Protein AF-A0A2D5S7C0-F1 (afdb_monomer)

Secondary structure (DSSP, 8-state):
-HHHHHHHHHHHHHHHHHHHHHHHHHHHHHHHHHT--------------S-EEEEETTEEEEE--SS--EEEEEE-TTSBEEESTTTTT-TT-SSTT--STTS-SS----BGGG-SEEEEE-TTS--EEEEEE--SSS---EEESS-EEEEEEEEEEEEES-EEEEEEEEEEEEEEEE-SS-EEEEEEEEEESSEEEEEESS-EEE-SEEE-SEEEEEESSEEE-S-EEEEEEEEEEESSEESSSSPPEEEEEEEEEEESSS-B-

Structure (mmCIF, N/CA/C/O backbone):
data_AF-A0A2D5S7C0-F1
#
_entry.id   AF-A0A2D5S7C0-F1
#
loop_
_atom_site.group_PDB
_atom_site.id
_atom_site.type_symbol
_atom_site.label_atom_id
_atom_site.label_alt_id
_atom_site.label_comp_id
_atom_site.label_asym_id
_atom_site.label_entity_id
_atom_site.label_seq_id
_atom_site.pdbx_PDB_ins_code
_atom_site.Cartn_x
_atom_site.Cartn_y
_atom_site.Cartn_z
_atom_site.occupancy
_atom_site.B_iso_or_equiv
_atom_site.auth_seq_id
_atom_site.auth_comp_id
_atom_site.auth_asym_id
_atom_site.auth_atom_id
_atom_site.pdbx_PDB_model_num
ATOM 1 N N . MET A 1 1 ? 39.266 -29.373 -100.204 1.00 60.19 1 MET A N 1
ATOM 2 C CA . MET A 1 1 ? 37.990 -29.873 -99.641 1.00 60.19 1 MET A CA 1
ATOM 3 C C . MET A 1 1 ? 38.141 -30.577 -98.289 1.00 60.19 1 MET A C 1
ATOM 5 O O . MET A 1 1 ? 37.313 -30.323 -97.434 1.00 60.19 1 MET A O 1
ATOM 9 N N . PHE A 1 2 ? 39.179 -31.389 -98.031 1.00 60.09 2 PHE A N 1
ATOM 10 C CA . PHE A 1 2 ? 39.344 -32.056 -96.719 1.00 60.09 2 PHE A CA 1
ATOM 11 C C . PHE A 1 2 ? 39.750 -31.128 -95.552 1.00 60.09 2 PHE A C 1
ATOM 13 O O . PHE A 1 2 ? 39.348 -31.367 -94.421 1.00 60.09 2 PHE A O 1
ATOM 20 N N . HIS A 1 3 ? 40.511 -30.060 -95.816 1.00 65.44 3 HIS A N 1
ATOM 21 C CA . HIS A 1 3 ? 40.981 -29.126 -94.780 1.00 65.44 3 HIS A CA 1
ATOM 22 C C . HIS A 1 3 ? 39.852 -28.244 -94.204 1.00 65.44 3 HIS A C 1
ATOM 24 O O . HIS A 1 3 ? 39.784 -28.027 -93.001 1.00 65.44 3 HIS A O 1
ATOM 30 N N . ASP A 1 4 ? 38.905 -27.830 -95.050 1.00 73.12 4 ASP A N 1
ATOM 31 C CA . ASP A 1 4 ? 37.751 -26.999 -94.668 1.00 73.12 4 ASP A CA 1
ATOM 32 C C . ASP A 1 4 ? 36.741 -27.765 -93.785 1.00 73.12 4 ASP A C 1
ATOM 34 O O . ASP A 1 4 ? 36.145 -27.221 -92.858 1.00 73.12 4 ASP A O 1
ATOM 38 N N . LEU A 1 5 ? 36.616 -29.083 -93.989 1.00 68.00 5 LEU A N 1
ATOM 39 C CA . LEU A 1 5 ? 35.726 -29.923 -93.181 1.00 68.00 5 LEU A CA 1
ATOM 40 C C . LEU A 1 5 ? 36.209 -30.070 -91.724 1.00 68.00 5 LEU A C 1
ATOM 42 O O . LEU A 1 5 ? 35.392 -30.206 -90.814 1.00 68.00 5 LEU A O 1
ATOM 46 N N . ILE A 1 6 ? 37.529 -30.042 -91.505 1.00 71.50 6 ILE A N 1
ATOM 47 C CA . ILE A 1 6 ? 38.151 -30.178 -90.179 1.00 71.50 6 ILE A CA 1
ATOM 48 C C . ILE A 1 6 ? 37.956 -28.893 -89.364 1.00 71.50 6 ILE A C 1
ATOM 50 O O . ILE A 1 6 ? 37.534 -28.963 -88.209 1.00 71.50 6 ILE A O 1
ATOM 54 N N . GLU A 1 7 ? 38.160 -27.728 -89.983 1.00 75.56 7 GLU A N 1
ATOM 55 C CA . GLU A 1 7 ? 37.937 -26.419 -89.350 1.00 75.56 7 GLU A CA 1
ATOM 56 C C . GLU A 1 7 ? 36.460 -26.204 -88.973 1.00 75.56 7 GLU A C 1
ATOM 58 O O . GLU A 1 7 ? 36.136 -25.760 -87.864 1.00 75.56 7 GLU A O 1
ATOM 63 N N . GLN A 1 8 ? 35.527 -26.621 -89.837 1.00 75.62 8 GLN A N 1
ATOM 64 C CA . GLN A 1 8 ? 34.094 -26.569 -89.526 1.00 75.62 8 GLN A CA 1
ATOM 65 C C . GLN A 1 8 ? 33.704 -27.498 -88.363 1.00 75.62 8 GLN A C 1
ATOM 67 O O . GLN A 1 8 ? 32.812 -27.159 -87.577 1.00 75.62 8 GLN A O 1
ATOM 72 N N . LEU A 1 9 ? 34.366 -28.652 -88.210 1.00 74.25 9 LEU A N 1
ATOM 73 C CA . LEU A 1 9 ? 34.116 -29.571 -87.095 1.00 74.25 9 LEU A CA 1
ATOM 74 C C . LEU A 1 9 ? 34.642 -29.011 -85.766 1.00 74.25 9 LEU A C 1
ATOM 76 O O . LEU A 1 9 ? 33.925 -29.035 -84.763 1.00 74.25 9 LEU A O 1
ATOM 80 N N . LEU A 1 10 ? 35.859 -28.458 -85.773 1.00 73.06 10 LEU A N 1
ATOM 81 C CA . LEU A 1 10 ? 36.481 -27.809 -84.614 1.00 73.06 10 LEU A CA 1
ATOM 82 C C . LEU A 1 10 ? 35.634 -26.639 -84.106 1.00 73.06 10 LEU A C 1
ATOM 84 O O . LEU A 1 10 ? 35.358 -26.542 -82.908 1.00 73.06 10 LEU A O 1
ATOM 88 N N . THR A 1 11 ? 35.134 -25.809 -85.022 1.00 76.88 11 THR A N 1
ATOM 89 C CA . THR A 1 11 ? 34.284 -24.660 -84.684 1.00 76.88 11 THR A CA 1
ATOM 90 C C . THR A 1 11 ? 32.959 -25.105 -84.045 1.00 76.88 11 THR A C 1
ATOM 92 O O . THR A 1 11 ? 32.517 -24.537 -83.042 1.00 76.88 11 THR A O 1
ATOM 95 N N . ARG A 1 12 ? 32.342 -26.183 -84.554 1.00 73.94 12 ARG A N 1
ATOM 96 C CA . ARG A 1 12 ? 31.102 -26.749 -83.988 1.00 73.94 12 ARG A CA 1
ATOM 97 C C . ARG A 1 12 ? 31.297 -27.336 -82.591 1.00 73.94 12 ARG A C 1
ATOM 99 O O . ARG A 1 12 ? 30.415 -27.178 -81.745 1.00 73.94 12 ARG A O 1
ATOM 106 N N . GLU A 1 13 ? 32.419 -27.998 -82.326 1.00 73.62 13 GLU A N 1
ATOM 107 C CA . GLU A 1 13 ? 32.715 -28.544 -80.994 1.00 73.62 13 GLU A CA 1
ATOM 108 C C . GLU A 1 13 ? 33.011 -27.437 -79.971 1.00 73.62 13 GLU A C 1
ATOM 110 O O . GLU A 1 13 ? 32.507 -27.487 -78.843 1.00 73.62 13 GLU A O 1
ATOM 115 N N . GLN A 1 14 ? 33.706 -26.370 -80.378 1.00 75.31 14 GLN A N 1
ATOM 116 C CA . GLN A 1 14 ? 33.906 -25.187 -79.535 1.00 75.31 14 GLN A CA 1
ATOM 117 C C . GLN A 1 14 ? 32.578 -24.498 -79.181 1.00 75.31 14 GLN A C 1
ATOM 119 O O . GLN A 1 14 ? 32.330 -24.175 -78.013 1.00 75.31 14 GLN A O 1
ATOM 124 N N . GLU A 1 15 ? 31.669 -24.337 -80.149 1.00 73.12 15 GLU A N 1
ATOM 125 C CA . GLU A 1 15 ? 30.340 -23.778 -79.890 1.00 73.12 15 GLU A CA 1
ATOM 126 C C . GLU A 1 15 ? 29.493 -24.649 -78.956 1.00 73.12 15 GLU A C 1
ATOM 128 O O . GLU A 1 15 ? 28.810 -24.122 -78.070 1.00 73.12 15 GLU A O 1
ATOM 133 N N . LYS A 1 16 ? 29.525 -25.978 -79.125 1.00 72.75 16 LYS A N 1
ATOM 134 C CA . LYS A 1 16 ? 28.828 -26.908 -78.224 1.00 72.75 16 LYS A CA 1
ATOM 135 C C . LYS A 1 16 ? 29.375 -26.799 -76.803 1.00 72.75 16 LYS A C 1
ATOM 137 O O . LYS A 1 16 ? 28.581 -26.716 -75.863 1.00 72.75 16 LYS A O 1
ATOM 142 N N . GLY A 1 17 ? 30.698 -26.739 -76.643 1.00 73.38 17 GLY A N 1
ATOM 143 C CA . GLY A 1 17 ? 31.358 -26.542 -75.350 1.00 73.38 17 GLY A CA 1
ATOM 144 C C . GLY A 1 17 ? 30.940 -25.233 -74.675 1.00 73.38 17 GLY A C 1
ATOM 145 O O . GLY A 1 17 ? 30.555 -25.228 -73.501 1.00 73.38 17 GLY A O 1
ATOM 146 N N . ARG A 1 18 ? 30.910 -24.133 -75.437 1.00 72.81 18 ARG A N 1
ATOM 147 C CA . ARG A 1 18 ? 30.482 -22.810 -74.959 1.00 72.81 18 ARG A CA 1
ATOM 148 C C . ARG A 1 18 ? 29.005 -22.789 -74.555 1.00 72.81 18 ARG A C 1
ATOM 150 O O . ARG A 1 18 ? 28.678 -22.308 -73.471 1.00 72.81 18 ARG A O 1
ATOM 157 N N . LYS A 1 19 ? 28.110 -23.377 -75.358 1.00 69.81 19 LYS A N 1
ATOM 158 C CA . LYS A 1 19 ? 26.674 -23.505 -75.031 1.00 69.81 19 LYS A CA 1
ATOM 159 C C . LYS A 1 19 ? 26.448 -24.352 -73.770 1.00 69.81 19 LYS A C 1
ATOM 161 O O . LYS A 1 19 ? 25.584 -24.019 -72.956 1.00 69.81 19 LYS A O 1
ATOM 166 N N . LYS A 1 20 ? 27.247 -25.408 -73.564 1.00 68.12 20 LYS A N 1
ATOM 167 C CA . LYS A 1 20 ? 27.209 -26.240 -72.346 1.00 68.12 20 LYS A CA 1
ATOM 168 C C . LYS A 1 20 ? 27.634 -25.446 -71.107 1.00 68.12 20 LYS A C 1
ATOM 170 O O . LYS A 1 20 ? 26.926 -25.498 -70.105 1.00 68.12 20 LYS A O 1
ATOM 175 N N . ARG A 1 21 ? 28.726 -24.672 -71.191 1.00 70.44 21 ARG A N 1
ATOM 176 C CA . ARG A 1 21 ? 29.207 -23.802 -70.098 1.00 70.44 21 ARG A CA 1
ATOM 177 C C . ARG A 1 21 ? 28.168 -22.762 -69.680 1.00 70.44 21 ARG A C 1
ATOM 179 O O . ARG A 1 21 ? 27.797 -22.734 -68.511 1.00 70.44 21 ARG A O 1
ATOM 186 N N . VAL A 1 22 ? 27.595 -22.026 -70.635 1.00 71.44 22 VAL A N 1
ATOM 187 C CA . VAL A 1 22 ? 26.564 -21.004 -70.358 1.00 71.44 22 VAL A CA 1
ATOM 188 C C . VAL A 1 22 ? 25.335 -21.607 -69.666 1.00 71.44 22 VAL A C 1
ATOM 190 O O . VAL A 1 22 ? 24.756 -21.005 -68.763 1.00 71.44 22 VAL A O 1
ATOM 193 N N . ARG A 1 23 ? 24.924 -22.824 -70.049 1.00 67.81 23 ARG A N 1
ATOM 194 C CA . ARG A 1 23 ? 23.782 -23.504 -69.419 1.00 67.81 23 ARG A CA 1
ATOM 195 C C . ARG A 1 23 ? 24.085 -23.943 -67.983 1.00 67.81 23 ARG A C 1
ATOM 197 O O . ARG A 1 23 ? 23.189 -23.898 -67.139 1.00 67.81 23 ARG A O 1
ATOM 204 N N . THR A 1 24 ? 25.319 -24.358 -67.704 1.00 67.81 24 THR A N 1
ATOM 205 C CA . THR A 1 24 ? 25.770 -24.723 -66.353 1.00 67.81 24 THR A CA 1
ATOM 206 C C . THR A 1 24 ? 25.878 -23.494 -65.454 1.00 67.81 24 THR A C 1
ATOM 208 O O . THR A 1 24 ? 25.371 -23.526 -64.338 1.00 67.81 24 THR A O 1
ATOM 211 N N . GLU A 1 25 ? 26.436 -22.392 -65.958 1.00 68.50 25 GLU A N 1
ATOM 212 C CA . GLU A 1 25 ? 26.542 -21.117 -65.235 1.00 68.50 25 GLU A CA 1
ATOM 213 C C . GLU A 1 25 ? 25.164 -20.536 -64.907 1.00 68.50 25 GLU A C 1
ATOM 215 O O . GLU A 1 25 ? 24.904 -20.191 -63.758 1.00 68.50 25 GLU A O 1
ATOM 220 N N . ARG A 1 26 ? 24.224 -20.535 -65.865 1.00 67.56 26 ARG A N 1
ATOM 221 C CA . ARG A 1 26 ? 22.835 -20.106 -65.613 1.00 67.56 26 ARG A CA 1
ATOM 222 C C . ARG A 1 26 ? 22.130 -20.976 -64.572 1.00 67.56 26 ARG A C 1
ATOM 224 O O . ARG A 1 26 ? 21.402 -20.460 -63.734 1.00 67.56 26 ARG A O 1
ATOM 231 N N . ARG A 1 27 ? 22.361 -22.294 -64.587 1.00 62.16 27 ARG A N 1
ATOM 232 C CA . ARG A 1 27 ? 21.814 -23.216 -63.574 1.00 62.16 27 ARG A CA 1
ATOM 233 C C . ARG A 1 27 ? 22.440 -23.019 -62.194 1.00 62.16 27 ARG A C 1
ATOM 235 O O . ARG A 1 27 ? 21.754 -23.239 -61.200 1.00 62.16 27 ARG A O 1
ATOM 242 N N . ALA A 1 28 ? 23.718 -22.653 -62.129 1.00 61.28 28 ALA A N 1
ATOM 243 C CA . ALA A 1 28 ? 24.406 -22.359 -60.877 1.00 61.28 28 ALA A CA 1
ATOM 244 C C . ALA A 1 28 ? 23.947 -21.016 -60.291 1.00 61.28 28 ALA A C 1
ATOM 246 O O . ALA A 1 28 ? 23.663 -20.949 -59.099 1.00 61.28 28 ALA A O 1
ATOM 247 N N . ALA A 1 29 ? 23.793 -19.988 -61.131 1.00 61.03 29 ALA A N 1
ATOM 248 C CA . ALA A 1 29 ? 23.267 -18.684 -60.734 1.00 61.03 29 ALA A CA 1
ATOM 249 C C . ALA A 1 29 ? 21.833 -18.796 -60.193 1.00 61.03 29 ALA A C 1
ATOM 251 O O . ALA A 1 29 ? 21.569 -18.372 -59.074 1.00 61.03 29 ALA A O 1
ATOM 252 N N . PHE A 1 30 ? 20.948 -19.489 -60.917 1.00 58.34 30 PHE A N 1
ATOM 253 C CA . PHE A 1 30 ? 19.555 -19.672 -60.500 1.00 58.34 30 PHE A CA 1
ATOM 254 C C . PHE A 1 30 ? 19.420 -20.478 -59.195 1.00 58.34 30 PHE A C 1
ATOM 256 O O . PHE A 1 30 ? 18.593 -20.164 -58.345 1.00 58.34 30 PHE A O 1
ATOM 263 N N . ARG A 1 31 ? 20.275 -21.492 -58.979 1.00 57.12 31 ARG A N 1
ATOM 264 C CA . ARG A 1 31 ? 20.320 -22.215 -57.693 1.00 57.12 31 ARG A CA 1
ATOM 265 C C . ARG A 1 31 ? 20.825 -21.358 -56.539 1.00 57.12 31 ARG A C 1
ATOM 267 O O . ARG A 1 31 ? 20.392 -21.569 -55.414 1.00 57.12 31 ARG A O 1
ATOM 274 N N . ARG A 1 32 ? 21.744 -20.427 -56.801 1.00 58.75 32 ARG A N 1
ATOM 275 C CA . ARG A 1 32 ? 22.275 -19.517 -55.780 1.00 58.75 32 ARG A CA 1
ATOM 276 C C . ARG A 1 32 ? 21.241 -18.453 -55.383 1.00 58.75 32 ARG A C 1
ATOM 278 O O . ARG A 1 32 ? 21.264 -17.987 -54.253 1.00 58.75 32 ARG A O 1
ATOM 285 N N . GLU A 1 33 ? 20.313 -18.128 -56.278 1.00 57.06 33 GLU A N 1
ATOM 286 C CA . GLU A 1 33 ? 19.221 -17.177 -56.037 1.00 57.06 33 GLU A CA 1
ATOM 287 C C . GLU A 1 33 ? 18.030 -17.809 -55.290 1.00 57.06 33 GLU A C 1
ATOM 289 O O . GLU A 1 33 ? 17.464 -17.181 -54.401 1.00 57.06 33 GLU A O 1
ATOM 294 N N . LEU A 1 34 ? 17.730 -19.089 -55.552 1.00 57.69 34 LEU A N 1
ATOM 295 C CA . 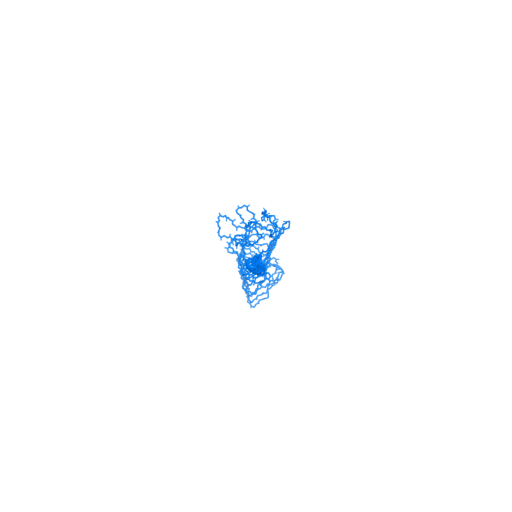LEU A 1 34 ? 16.726 -19.883 -54.818 1.00 57.69 34 LEU A CA 1
ATOM 296 C C . LEU A 1 34 ? 17.160 -20.315 -53.405 1.00 57.69 34 LEU A C 1
ATOM 29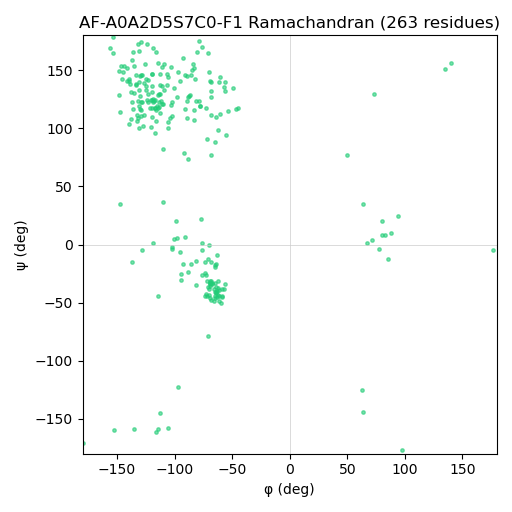8 O O . LEU A 1 34 ? 16.323 -20.740 -52.617 1.00 57.69 34 LEU A O 1
ATOM 302 N N . MET A 1 35 ? 18.455 -20.226 -53.092 1.00 56.53 35 MET A N 1
ATOM 303 C CA . MET A 1 35 ? 19.039 -20.570 -51.788 1.00 56.53 35 MET A CA 1
ATOM 304 C C . MET A 1 35 ? 19.520 -19.316 -51.048 1.00 56.53 35 MET A C 1
ATOM 306 O O . MET A 1 35 ? 20.565 -19.331 -50.397 1.00 56.53 35 MET A O 1
ATOM 310 N N . ARG A 1 36 ? 18.794 -18.201 -51.168 1.00 64.19 36 ARG A N 1
ATOM 311 C CA . ARG A 1 36 ? 18.941 -17.119 -50.194 1.00 64.19 36 ARG A CA 1
ATOM 312 C C . ARG A 1 36 ? 18.274 -17.590 -48.897 1.00 64.19 36 ARG A C 1
ATOM 314 O O . ARG A 1 36 ? 17.077 -17.869 -48.934 1.00 64.19 36 ARG A O 1
ATOM 321 N N . PRO A 1 37 ? 19.013 -17.740 -47.784 1.00 65.88 37 PRO A N 1
ATOM 322 C CA . PRO A 1 37 ? 18.389 -18.068 -46.511 1.00 65.88 37 PRO A CA 1
ATOM 323 C C . PRO A 1 37 ? 17.353 -16.987 -46.195 1.00 65.88 37 PRO A C 1
ATOM 325 O O . PRO A 1 37 ? 17.623 -15.801 -46.392 1.00 65.88 37 PRO A O 1
ATOM 328 N N . LEU A 1 38 ? 16.163 -17.399 -45.753 1.00 61.53 38 LEU A N 1
ATOM 329 C CA . LEU A 1 38 ? 15.170 -16.481 -45.203 1.00 61.53 38 LEU A CA 1
ATOM 330 C C . LEU A 1 38 ? 15.862 -15.694 -44.086 1.00 61.53 38 LEU A C 1
ATOM 332 O O . LEU A 1 38 ? 16.293 -16.284 -43.095 1.00 61.53 38 LEU A O 1
ATOM 336 N N . GLN A 1 39 ? 16.021 -14.384 -44.268 1.00 67.69 39 GLN A N 1
ATOM 337 C CA . GLN A 1 39 ? 16.406 -13.503 -43.175 1.00 67.69 39 GLN A CA 1
ATOM 338 C C . GLN A 1 39 ? 15.182 -13.406 -42.266 1.00 67.69 39 GLN A C 1
ATOM 340 O O . GLN A 1 39 ? 14.286 -12.605 -42.505 1.00 67.69 39 GLN A O 1
ATOM 345 N N . LEU A 1 40 ? 15.101 -14.305 -41.285 1.00 61.25 40 LEU A N 1
ATOM 346 C CA . LEU A 1 40 ? 14.270 -14.083 -40.112 1.00 61.25 40 LEU A CA 1
ATOM 347 C C . LEU A 1 40 ? 14.882 -12.871 -39.423 1.00 61.25 40 LEU A C 1
ATOM 349 O O . LEU A 1 40 ? 16.008 -12.949 -38.926 1.00 61.25 40 LEU A O 1
ATOM 353 N N . GLU A 1 41 ? 14.187 -11.741 -39.467 1.00 61.72 41 GLU A N 1
ATOM 354 C CA . GLU A 1 41 ? 14.523 -10.659 -38.554 1.00 61.72 41 GLU A CA 1
ATOM 355 C C . GLU A 1 41 ? 14.439 -11.228 -37.129 1.00 61.72 41 GLU A C 1
ATOM 357 O O . GLU A 1 41 ? 13.573 -12.079 -36.871 1.00 61.72 41 GLU A O 1
ATOM 362 N N . PRO A 1 42 ? 15.372 -10.870 -36.227 1.00 65.62 42 PRO A N 1
ATOM 363 C CA . PRO A 1 42 ? 15.270 -11.279 -34.836 1.00 65.62 42 PRO A CA 1
ATOM 364 C C . PRO A 1 42 ? 13.860 -10.949 -34.355 1.00 65.62 42 PRO A C 1
ATOM 366 O O . PRO A 1 42 ? 13.369 -9.863 -34.663 1.00 65.62 42 PRO A O 1
ATOM 369 N N . LEU A 1 43 ? 13.209 -11.885 -33.651 1.00 61.69 43 LEU A N 1
ATOM 370 C CA . LEU A 1 43 ? 11.991 -11.567 -32.911 1.00 61.69 43 LEU A CA 1
ATOM 371 C C . LEU A 1 43 ? 12.278 -10.260 -32.179 1.00 61.69 43 LEU A C 1
ATOM 373 O O . LEU A 1 43 ? 13.222 -10.209 -31.389 1.00 61.69 43 LEU A O 1
ATOM 377 N N . GLU A 1 44 ? 11.526 -9.213 -32.507 1.00 56.03 44 GLU A N 1
ATOM 378 C CA . GLU A 1 44 ? 11.504 -7.992 -31.720 1.00 56.03 44 GLU A CA 1
ATOM 379 C C . GLU A 1 44 ? 11.350 -8.460 -30.282 1.00 56.03 44 GLU A C 1
ATOM 381 O O . GLU A 1 44 ? 10.381 -9.164 -29.971 1.00 56.03 44 GLU A O 1
ATOM 386 N N . ASP A 1 45 ? 12.355 -8.189 -29.455 1.00 53.47 45 ASP A N 1
ATOM 387 C CA . ASP A 1 45 ? 12.318 -8.541 -28.051 1.00 53.47 45 ASP A CA 1
ATOM 388 C C . ASP A 1 45 ? 11.195 -7.692 -27.465 1.00 53.47 45 ASP A C 1
ATOM 390 O O . ASP A 1 45 ? 11.382 -6.530 -27.098 1.00 53.47 45 ASP A O 1
ATOM 394 N N . ARG A 1 46 ? 9.969 -8.223 -27.503 1.00 52.28 46 ARG A N 1
ATOM 395 C CA . ARG A 1 46 ? 8.833 -7.666 -26.790 1.00 52.28 46 ARG A CA 1
ATOM 396 C C . ARG A 1 46 ? 9.156 -7.909 -25.330 1.00 52.28 46 ARG A C 1
ATOM 398 O O . ARG A 1 46 ? 8.627 -8.840 -24.730 1.00 52.28 46 ARG A O 1
ATOM 405 N N . ARG A 1 47 ? 10.056 -7.092 -24.780 1.00 59.62 47 ARG A N 1
ATOM 406 C CA . ARG A 1 47 ? 10.187 -6.889 -23.347 1.00 59.62 47 ARG A CA 1
ATOM 407 C C . ARG A 1 47 ? 8.810 -6.450 -22.889 1.00 59.62 47 ARG A C 1
ATOM 409 O O . ARG A 1 47 ? 8.428 -5.295 -23.062 1.00 59.62 47 ARG A O 1
ATOM 416 N N . LEU A 1 48 ? 8.027 -7.424 -22.438 1.00 65.19 48 LEU A N 1
ATOM 417 C CA . LEU A 1 48 ? 6.749 -7.172 -21.808 1.00 65.19 48 LEU A CA 1
ATOM 418 C C . LEU A 1 48 ? 7.038 -6.238 -20.637 1.00 65.19 48 LEU A C 1
ATOM 420 O O . LEU A 1 48 ? 8.003 -6.438 -19.899 1.00 65.19 48 LEU A O 1
ATOM 424 N N . LEU A 1 49 ? 6.245 -5.179 -20.538 1.00 80.75 49 LEU A N 1
ATOM 425 C CA . LEU A 1 49 ? 6.272 -4.285 -19.395 1.00 80.75 49 LEU A CA 1
ATOM 426 C C . LEU A 1 49 ? 5.911 -5.135 -18.176 1.00 80.75 49 LEU A C 1
ATOM 428 O O . LEU A 1 49 ? 4.794 -5.647 -18.112 1.00 80.75 49 LEU A O 1
ATOM 432 N N . ALA A 1 50 ? 6.866 -5.349 -17.271 1.00 90.44 50 ALA A N 1
ATOM 433 C CA . ALA A 1 50 ? 6.564 -5.985 -15.996 1.00 90.44 50 ALA A CA 1
ATOM 434 C C . ALA A 1 50 ? 5.678 -5.056 -15.162 1.00 90.44 50 ALA A C 1
ATOM 436 O O . ALA A 1 50 ? 4.765 -5.526 -14.503 1.00 90.44 50 ALA A O 1
ATOM 437 N N . TYR A 1 51 ? 5.874 -3.740 -15.288 1.00 95.12 51 TYR A N 1
ATOM 438 C CA . TYR A 1 51 ? 4.980 -2.727 -14.745 1.00 95.12 51 TYR A CA 1
ATOM 439 C C . TYR A 1 51 ? 4.577 -1.696 -15.794 1.00 95.12 51 TYR A C 1
ATOM 441 O O . TYR A 1 51 ? 5.375 -1.295 -16.642 1.00 95.12 51 TYR A O 1
ATOM 449 N N . THR A 1 52 ? 3.341 -1.216 -15.688 1.00 95.25 52 THR A N 1
ATOM 450 C CA . THR A 1 52 ? 2.868 -0.008 -16.375 1.00 95.25 52 THR A CA 1
ATOM 451 C C . THR A 1 52 ? 2.568 1.088 -15.367 1.00 95.25 52 THR A C 1
ATOM 453 O O . THR A 1 52 ? 2.088 0.793 -14.272 1.00 95.25 52 THR A O 1
ATOM 456 N N . ALA A 1 53 ? 2.796 2.341 -15.754 1.00 96.62 53 ALA A N 1
ATOM 457 C CA . ALA A 1 53 ? 2.475 3.509 -14.946 1.00 96.62 53 ALA A CA 1
ATOM 458 C C . ALA A 1 53 ? 1.686 4.541 -15.748 1.00 96.62 53 ALA A C 1
ATOM 460 O O . ALA A 1 53 ? 1.937 4.739 -16.941 1.00 96.62 53 ALA A O 1
ATOM 461 N N . THR A 1 54 ? 0.764 5.226 -15.081 1.00 97.00 54 THR A N 1
ATOM 462 C CA . THR A 1 54 ? 0.091 6.408 -15.621 1.00 97.00 54 THR A CA 1
ATOM 463 C C . THR A 1 54 ? 0.072 7.523 -14.591 1.00 97.00 54 THR A C 1
ATOM 465 O O . THR A 1 54 ? -0.274 7.284 -13.432 1.00 97.00 54 THR A O 1
ATOM 468 N N . LEU A 1 55 ? 0.328 8.744 -15.048 1.00 97.38 55 LEU A N 1
ATOM 469 C CA . LEU A 1 55 ? 0.170 9.976 -14.291 1.00 97.38 55 LEU A CA 1
ATOM 470 C C . LEU A 1 55 ? -0.842 10.865 -15.017 1.00 97.38 55 LEU A C 1
ATOM 472 O O . LEU A 1 55 ? -0.624 11.280 -16.155 1.00 97.38 55 LEU A O 1
ATOM 476 N N . VAL A 1 56 ? -1.966 11.155 -14.362 1.00 96.69 56 VAL A N 1
ATOM 477 C CA . VAL A 1 56 ? -3.006 12.050 -14.885 1.00 96.69 56 VAL A CA 1
ATOM 478 C C . VAL A 1 56 ? -3.409 13.031 -13.791 1.00 96.69 56 VAL A C 1
ATOM 480 O O . VAL A 1 56 ? -4.099 12.683 -12.834 1.00 96.69 56 VAL A O 1
ATOM 483 N N . GLY A 1 57 ? -2.981 14.286 -13.927 1.00 95.31 57 GLY A N 1
ATOM 484 C CA . GLY A 1 57 ? -3.169 15.281 -12.870 1.00 95.31 57 GLY A CA 1
ATOM 485 C C . GLY A 1 57 ? -2.412 14.880 -11.600 1.00 95.31 57 GLY A C 1
ATOM 486 O O . GLY A 1 57 ? -1.213 14.646 -11.661 1.00 95.31 57 GLY A O 1
ATOM 487 N N . GLY A 1 58 ? -3.110 14.806 -10.462 1.00 96.44 58 GLY A N 1
ATOM 488 C CA . GLY A 1 58 ? -2.554 14.328 -9.186 1.00 96.44 58 GLY A CA 1
ATOM 489 C C . GLY A 1 58 ? -2.728 12.823 -8.947 1.00 96.44 58 GLY A C 1
ATOM 490 O O . GLY A 1 58 ? -2.458 12.352 -7.844 1.00 96.44 58 GLY A O 1
ATOM 491 N N . SER A 1 59 ? -3.227 12.073 -9.933 1.00 97.94 59 SER A N 1
ATOM 492 C CA . SER A 1 59 ? -3.495 10.641 -9.803 1.00 97.94 59 SER A CA 1
ATOM 493 C C . SER A 1 59 ? -2.408 9.819 -10.483 1.00 97.94 59 SER A C 1
ATOM 495 O O . SER A 1 59 ? -2.170 9.964 -11.683 1.00 97.94 59 SER A O 1
ATOM 497 N N . VAL A 1 60 ? -1.784 8.943 -9.703 1.00 98.50 60 VAL A N 1
ATOM 498 C CA . VAL A 1 60 ? -0.754 7.998 -10.126 1.00 98.50 60 VAL A CA 1
ATOM 499 C C . VAL A 1 60 ? -1.314 6.586 -10.016 1.00 98.50 60 VAL A C 1
ATOM 501 O O . VAL A 1 60 ? -1.833 6.205 -8.966 1.00 98.50 60 VAL A O 1
ATOM 504 N N . ALA A 1 61 ? -1.177 5.799 -11.080 1.00 98.19 61 ALA A N 1
ATOM 505 C CA . ALA A 1 61 ? -1.488 4.376 -11.066 1.00 98.19 61 ALA A CA 1
ATOM 506 C C . ALA A 1 61 ? -0.281 3.559 -11.532 1.00 98.19 61 ALA A C 1
ATOM 508 O O . ALA A 1 61 ? 0.319 3.884 -12.554 1.00 98.19 61 ALA A O 1
ATOM 509 N N . LEU A 1 62 ? 0.040 2.502 -10.789 1.00 98.19 62 LEU A N 1
ATOM 510 C CA . LEU A 1 62 ? 1.035 1.483 -11.105 1.00 98.19 62 LEU A CA 1
ATOM 511 C C . LEU A 1 62 ? 0.335 0.124 -11.180 1.00 98.19 62 LEU A C 1
ATOM 513 O O . LEU A 1 62 ? -0.419 -0.239 -10.273 1.00 98.19 62 LEU A O 1
ATOM 517 N N . THR A 1 63 ? 0.592 -0.635 -12.241 1.00 97.56 63 THR A N 1
ATOM 518 C CA . THR A 1 63 ? 0.010 -1.969 -12.434 1.00 97.56 63 THR A CA 1
ATOM 519 C C . THR A 1 63 ? 1.101 -2.981 -12.756 1.00 97.56 63 THR A C 1
ATOM 521 O O . THR A 1 63 ? 1.841 -2.780 -13.719 1.00 97.56 63 THR A O 1
ATOM 524 N N . GLY A 1 64 ? 1.188 -4.026 -11.933 1.00 96.31 64 GLY A N 1
ATOM 525 C CA . GLY A 1 64 ? 2.119 -5.144 -12.042 1.00 96.31 64 GLY A CA 1
ATOM 526 C C . GLY A 1 64 ? 1.745 -6.155 -13.124 1.00 96.31 64 GLY A C 1
ATOM 527 O O . GLY A 1 64 ? 0.673 -6.099 -13.740 1.00 96.31 64 GLY A O 1
ATOM 528 N N . GLY A 1 65 ? 2.686 -7.055 -13.382 1.00 93.75 65 GLY A N 1
ATOM 529 C CA . GLY A 1 65 ? 2.663 -8.017 -14.475 1.00 93.75 65 GLY A CA 1
ATOM 530 C C . GLY A 1 65 ? 2.365 -9.425 -13.981 1.00 93.75 65 GLY A C 1
ATOM 531 O O . GLY A 1 65 ? 1.757 -9.616 -12.945 1.00 93.75 65 GLY A O 1
ATOM 532 N N . ALA A 1 66 ? 2.755 -10.442 -14.752 1.00 93.25 66 ALA A N 1
ATOM 533 C CA . ALA A 1 66 ? 2.636 -11.850 -14.338 1.00 93.25 66 ALA A CA 1
ATOM 534 C C . ALA A 1 66 ? 3.971 -12.457 -13.869 1.00 93.25 66 ALA A C 1
ATOM 536 O O . ALA A 1 66 ? 4.030 -13.629 -13.498 1.00 93.25 66 ALA A O 1
ATOM 537 N N . ALA A 1 67 ? 5.062 -11.694 -13.968 1.00 92.69 67 ALA A N 1
ATOM 538 C CA . ALA A 1 67 ? 6.346 -12.051 -13.376 1.00 92.69 67 ALA A CA 1
ATOM 539 C C . ALA A 1 67 ? 6.318 -11.637 -11.908 1.00 92.69 67 ALA A C 1
ATOM 541 O O . ALA A 1 67 ? 5.691 -10.637 -11.607 1.00 92.69 67 ALA A O 1
ATOM 542 N N . ALA A 1 68 ? 6.914 -12.430 -11.014 1.00 95.38 68 ALA A N 1
ATOM 543 C CA . ALA A 1 68 ? 6.934 -12.112 -9.589 1.00 95.38 68 ALA A CA 1
ATOM 544 C C . ALA A 1 68 ? 8.070 -11.135 -9.304 1.00 95.38 68 ALA A C 1
ATOM 546 O O . ALA A 1 68 ? 9.240 -11.493 -9.450 1.00 95.38 68 ALA A O 1
ATOM 547 N N . ASP A 1 69 ? 7.707 -9.940 -8.869 1.00 95.75 69 ASP A N 1
ATOM 548 C CA . ASP A 1 69 ? 8.613 -8.834 -8.639 1.00 95.75 69 ASP A CA 1
ATOM 549 C C . ASP A 1 69 ? 8.387 -8.181 -7.267 1.00 95.75 69 ASP A C 1
ATOM 551 O O . ASP A 1 69 ? 7.447 -8.476 -6.530 1.00 95.75 69 ASP A O 1
ATOM 555 N N . THR A 1 70 ? 9.270 -7.250 -6.908 1.00 96.12 70 THR A N 1
ATOM 556 C CA . THR A 1 70 ? 9.045 -6.323 -5.795 1.00 96.12 70 THR A CA 1
ATOM 557 C C . THR A 1 70 ? 8.951 -4.903 -6.331 1.00 96.12 70 THR A C 1
ATOM 559 O O . THR A 1 70 ? 9.909 -4.391 -6.918 1.00 96.12 70 THR A O 1
ATOM 562 N N . LEU A 1 71 ? 7.807 -4.259 -6.123 1.00 97.25 71 LEU A N 1
ATOM 563 C CA . LEU A 1 71 ? 7.624 -2.832 -6.339 1.00 97.25 71 LEU A CA 1
ATOM 564 C C . LEU A 1 71 ? 8.036 -2.077 -5.073 1.00 97.25 71 LEU A C 1
ATOM 566 O O . LEU A 1 71 ? 7.539 -2.361 -3.990 1.00 97.25 71 LEU A O 1
ATOM 570 N N . THR A 1 72 ? 8.889 -1.071 -5.207 1.00 95.62 72 THR A N 1
ATOM 571 C CA . THR A 1 72 ? 9.104 -0.078 -4.148 1.00 95.62 72 THR A CA 1
ATOM 572 C C . THR A 1 72 ? 8.451 1.228 -4.567 1.00 95.62 72 THR A C 1
ATOM 574 O O . THR A 1 72 ? 8.624 1.621 -5.720 1.00 95.62 72 THR A O 1
ATOM 577 N N . VAL A 1 73 ? 7.755 1.912 -3.654 1.00 96.00 73 VAL A N 1
ATOM 578 C CA . VAL A 1 73 ? 7.258 3.282 -3.869 1.00 96.00 73 VAL A CA 1
ATOM 579 C C . VAL A 1 73 ? 7.603 4.165 -2.673 1.00 96.00 73 VAL A C 1
ATOM 581 O O . VAL A 1 73 ? 7.238 3.862 -1.538 1.00 96.00 73 VAL A O 1
ATOM 584 N N . ASP A 1 74 ? 8.309 5.264 -2.921 1.00 94.75 74 ASP A N 1
ATOM 585 C CA . ASP A 1 74 ? 8.760 6.211 -1.900 1.00 94.75 74 ASP A CA 1
ATOM 586 C C . ASP A 1 74 ? 8.932 7.627 -2.480 1.00 94.75 74 ASP A C 1
ATOM 588 O O . ASP A 1 74 ? 8.334 7.972 -3.504 1.00 94.75 74 ASP A O 1
ATOM 592 N N . THR A 1 75 ? 9.722 8.466 -1.805 1.00 92.75 75 THR A N 1
ATOM 593 C CA . THR A 1 75 ? 10.216 9.719 -2.376 1.00 92.75 75 THR A CA 1
ATOM 594 C C . THR A 1 75 ? 11.728 9.711 -2.545 1.00 92.75 75 THR A C 1
ATOM 596 O O . THR A 1 75 ? 12.463 8.976 -1.874 1.00 92.75 75 THR A O 1
ATOM 599 N N . ASP A 1 76 ? 12.204 10.539 -3.469 1.00 89.25 76 ASP A N 1
ATOM 600 C CA . ASP A 1 76 ? 13.615 10.892 -3.543 1.00 89.25 76 ASP A CA 1
ATOM 601 C C . ASP A 1 76 ? 13.987 11.964 -2.498 1.00 89.25 76 ASP A C 1
ATOM 603 O O . ASP A 1 76 ? 13.141 12.535 -1.806 1.00 89.25 76 ASP A O 1
ATOM 607 N N . GLY A 1 77 ? 15.277 12.293 -2.401 1.00 84.44 77 GLY A N 1
ATOM 608 C CA . GLY A 1 77 ? 15.756 13.345 -1.497 1.00 84.44 77 GLY A CA 1
ATOM 609 C C . GLY A 1 77 ? 15.241 14.761 -1.807 1.00 84.44 77 GLY A C 1
ATOM 610 O O . GLY A 1 77 ? 15.481 15.670 -1.013 1.00 84.44 77 GLY A O 1
ATOM 611 N N . GLY A 1 78 ? 14.565 14.962 -2.943 1.00 88.69 78 GLY A N 1
ATOM 612 C CA . GLY A 1 78 ? 13.933 16.212 -3.366 1.00 88.69 78 GLY A CA 1
ATOM 613 C C . GLY A 1 78 ? 12.410 16.249 -3.175 1.00 88.69 78 GLY A C 1
ATOM 614 O O . GLY A 1 78 ? 11.803 17.283 -3.453 1.00 88.69 78 GLY A O 1
ATOM 615 N N . GLY A 1 79 ? 11.790 15.165 -2.693 1.00 90.56 79 GLY A N 1
ATOM 616 C CA . GLY A 1 79 ? 10.342 15.046 -2.497 1.00 90.56 79 GLY A CA 1
ATOM 617 C C . GLY A 1 79 ? 9.548 14.664 -3.753 1.00 90.56 79 GLY A C 1
ATOM 618 O O . GLY A 1 79 ? 8.311 14.692 -3.721 1.00 90.56 79 GLY A O 1
ATOM 619 N N . LEU A 1 80 ? 10.217 14.312 -4.857 1.00 94.12 80 LEU A N 1
ATOM 620 C CA . LEU A 1 80 ? 9.548 13.671 -5.988 1.00 94.12 80 LEU A CA 1
ATOM 621 C C . LEU A 1 80 ? 9.120 12.267 -5.584 1.00 94.12 80 LEU A C 1
ATOM 623 O O . LEU A 1 80 ? 9.868 11.556 -4.914 1.00 94.12 80 LEU A O 1
ATOM 627 N N . LEU A 1 81 ? 7.930 11.863 -6.025 1.00 95.94 81 LEU A N 1
ATOM 628 C CA . LEU A 1 81 ? 7.525 10.468 -5.958 1.00 95.94 81 LEU A CA 1
ATOM 629 C C . LEU A 1 81 ? 8.507 9.637 -6.790 1.00 95.94 81 LEU A C 1
ATOM 631 O O . LEU A 1 81 ? 9.011 10.103 -7.818 1.00 95.94 81 LEU A O 1
ATOM 635 N N . ARG A 1 82 ? 8.793 8.423 -6.330 1.00 95.00 82 ARG A N 1
ATOM 636 C CA . ARG A 1 82 ? 9.750 7.517 -6.954 1.00 95.00 82 ARG A CA 1
ATOM 637 C C . ARG A 1 82 ? 9.286 6.068 -6.827 1.00 95.00 82 ARG A C 1
ATOM 639 O O . ARG A 1 82 ? 8.655 5.697 -5.839 1.00 95.00 82 ARG A O 1
ATOM 646 N N . HIS A 1 83 ? 9.623 5.251 -7.817 1.00 95.69 83 HIS A N 1
ATOM 647 C CA . HIS A 1 83 ? 9.506 3.798 -7.782 1.00 95.69 83 HIS A CA 1
ATOM 648 C C . HIS A 1 83 ? 10.819 3.121 -8.192 1.00 95.69 83 HIS A C 1
ATOM 650 O O . HIS A 1 83 ? 11.716 3.787 -8.682 1.00 95.69 83 HIS A O 1
ATOM 656 N N . ASN A 1 84 ? 10.935 1.796 -8.103 1.00 94.94 84 ASN A N 1
ATOM 657 C CA . ASN A 1 84 ? 12.162 1.071 -8.484 1.00 94.94 84 ASN A CA 1
ATOM 658 C C . ASN A 1 84 ? 12.156 0.447 -9.894 1.00 94.94 84 ASN A C 1
ATOM 660 O O . ASN A 1 84 ? 13.075 -0.305 -10.222 1.00 94.94 84 ASN A O 1
ATOM 664 N N . ARG A 1 85 ? 11.122 0.677 -10.714 1.00 94.25 85 ARG A N 1
ATOM 665 C CA . ARG A 1 85 ? 10.936 -0.084 -11.963 1.00 94.25 85 ARG A CA 1
ATOM 666 C C . ARG A 1 85 ? 11.977 0.228 -13.037 1.00 94.25 85 ARG A C 1
ATOM 668 O O . ARG A 1 85 ? 12.394 -0.684 -13.747 1.00 94.25 85 ARG A O 1
ATOM 675 N N . PHE A 1 86 ? 12.481 1.459 -13.118 1.00 93.50 86 PHE A N 1
ATOM 676 C CA . PHE A 1 86 ? 13.569 1.775 -14.045 1.00 93.50 86 PHE A CA 1
ATOM 677 C C . PHE A 1 86 ? 14.882 1.117 -13.609 1.00 93.50 86 PHE A C 1
ATOM 679 O O . PHE A 1 86 ? 15.544 0.462 -14.414 1.00 93.50 86 PHE A O 1
ATOM 686 N N . THR A 1 87 ? 15.229 1.211 -12.323 1.00 93.00 87 THR A N 1
ATOM 687 C CA . THR A 1 87 ? 16.407 0.532 -11.760 1.00 93.00 87 THR A CA 1
ATOM 688 C C . THR A 1 87 ? 16.306 -0.997 -11.856 1.00 93.00 87 THR A C 1
ATOM 690 O O . THR A 1 87 ? 17.321 -1.664 -12.067 1.00 93.00 87 THR A O 1
ATOM 693 N N . ALA A 1 88 ? 15.096 -1.562 -11.790 1.00 93.12 88 ALA A N 1
ATOM 694 C CA . ALA A 1 88 ? 14.821 -2.978 -12.059 1.00 93.12 88 ALA A CA 1
ATOM 695 C C . ALA A 1 88 ? 14.974 -3.365 -13.544 1.00 93.12 88 ALA A C 1
ATOM 697 O O . ALA A 1 88 ? 14.847 -4.536 -13.895 1.00 93.12 88 ALA A O 1
ATOM 698 N N . LEU A 1 89 ? 15.320 -2.401 -14.404 1.00 91.56 89 LEU A N 1
ATOM 699 C CA . LEU A 1 89 ? 15.465 -2.548 -15.845 1.00 91.56 89 LEU A CA 1
ATOM 700 C C . LEU A 1 89 ? 14.153 -2.916 -16.532 1.00 91.56 89 LEU A C 1
ATOM 702 O O . LEU A 1 89 ? 14.198 -3.622 -17.539 1.00 91.56 89 LEU A O 1
ATOM 706 N N . ASP A 1 90 ? 13.008 -2.419 -16.067 1.00 91.25 90 ASP A N 1
ATOM 707 C CA . ASP A 1 90 ? 11.759 -2.530 -16.817 1.00 91.25 90 ASP A CA 1
ATOM 708 C C . ASP A 1 90 ? 11.793 -1.641 -18.061 1.00 91.25 90 ASP A C 1
ATOM 710 O O . ASP A 1 90 ? 12.461 -0.610 -18.122 1.00 91.25 90 ASP A O 1
ATOM 714 N N . ALA A 1 91 ? 11.108 -2.072 -19.122 1.00 89.69 91 ALA A N 1
ATOM 715 C CA . ALA A 1 91 ? 10.930 -1.217 -20.292 1.00 89.69 91 ALA A CA 1
ATOM 716 C C . ALA A 1 91 ? 9.968 -0.057 -19.974 1.00 89.69 91 ALA A C 1
ATOM 718 O O . ALA A 1 91 ? 9.224 -0.108 -19.005 1.00 89.69 91 ALA A O 1
ATOM 719 N N . GLY A 1 92 ? 9.948 0.970 -20.823 1.00 90.44 92 GLY A N 1
ATOM 720 C CA . GLY A 1 92 ? 8.920 2.014 -20.782 1.00 90.44 92 GLY A CA 1
ATOM 721 C C . GLY A 1 92 ? 9.172 3.176 -19.823 1.00 90.44 92 GLY A C 1
ATOM 722 O O . GLY A 1 92 ? 8.495 4.180 -19.993 1.00 90.44 92 GLY A O 1
ATOM 723 N N . PHE A 1 93 ? 10.142 3.079 -18.914 1.00 93.31 93 PHE A N 1
ATOM 724 C CA . PHE A 1 93 ? 10.503 4.142 -17.969 1.00 93.31 93 PHE A CA 1
ATOM 725 C C . PHE A 1 93 ? 11.813 4.831 -18.357 1.00 93.31 93 PHE A C 1
ATOM 727 O O . PHE A 1 93 ? 12.732 4.172 -18.855 1.00 93.31 93 PHE A O 1
ATOM 734 N N . MET A 1 94 ? 11.909 6.140 -18.126 1.00 94.12 94 MET A N 1
ATOM 735 C CA . MET A 1 94 ? 13.125 6.940 -18.343 1.00 94.12 94 MET A CA 1
ATOM 736 C C . MET A 1 94 ? 13.975 7.104 -17.078 1.00 94.12 94 MET A C 1
ATOM 738 O O . MET A 1 94 ? 15.206 7.155 -17.169 1.00 94.12 94 MET A O 1
ATOM 742 N N . SER A 1 95 ? 13.337 7.113 -15.910 1.00 94.75 95 SER A N 1
ATOM 743 C CA . SER A 1 95 ? 13.986 7.104 -14.602 1.00 94.75 95 SER A CA 1
ATOM 744 C C . SER A 1 95 ? 13.074 6.470 -13.549 1.00 94.75 95 SER A C 1
ATOM 746 O O . SER A 1 95 ? 11.947 6.066 -13.830 1.00 94.75 95 SER A O 1
ATOM 748 N N . ASP A 1 96 ? 13.555 6.374 -12.312 1.00 94.44 96 ASP A N 1
ATOM 749 C CA . ASP A 1 96 ? 12.748 5.920 -11.176 1.00 94.44 96 ASP A CA 1
ATOM 750 C C . ASP A 1 96 ? 11.679 6.952 -10.753 1.00 94.44 96 ASP A C 1
ATOM 752 O O . ASP A 1 96 ? 10.783 6.627 -9.979 1.00 94.44 96 ASP A O 1
ATOM 756 N N . ASN A 1 97 ? 11.750 8.189 -11.253 1.00 95.25 97 ASN A N 1
ATOM 757 C CA . ASN A 1 97 ? 10.775 9.251 -10.998 1.00 95.25 97 ASN A CA 1
ATOM 758 C C . ASN A 1 97 ? 9.777 9.439 -12.156 1.00 95.25 97 ASN A C 1
ATOM 760 O O . ASN A 1 97 ? 8.973 10.367 -12.109 1.00 95.25 97 ASN A O 1
ATOM 764 N N . ASP A 1 98 ? 9.833 8.597 -13.189 1.00 96.06 98 ASP A N 1
ATOM 765 C CA . ASP A 1 98 ? 8.957 8.657 -14.357 1.00 96.06 98 ASP A CA 1
ATOM 766 C C . ASP A 1 98 ? 7.680 7.831 -14.138 1.00 96.06 98 ASP A C 1
ATOM 768 O O . ASP A 1 98 ? 7.715 6.605 -14.145 1.00 96.06 98 ASP A O 1
ATOM 772 N N . PHE A 1 99 ? 6.534 8.493 -13.966 1.00 96.06 99 PHE A N 1
ATOM 773 C CA . PHE A 1 99 ? 5.252 7.825 -13.714 1.00 96.06 99 PHE A CA 1
ATOM 774 C C . PHE A 1 99 ? 4.366 7.681 -14.958 1.00 96.06 99 PHE A C 1
ATOM 776 O O . PHE A 1 99 ? 3.157 7.460 -14.830 1.00 96.06 99 PHE A O 1
ATOM 783 N N . ILE A 1 100 ? 4.931 7.757 -16.168 1.00 94.88 100 ILE A N 1
ATOM 784 C CA . ILE A 1 100 ? 4.215 7.414 -17.403 1.00 94.88 100 ILE A CA 1
ATOM 785 C C . ILE A 1 100 ? 5.019 6.409 -18.223 1.00 94.88 100 ILE A C 1
ATOM 787 O O . ILE A 1 100 ? 5.910 6.754 -18.993 1.00 94.88 100 ILE A O 1
ATOM 791 N N . SER A 1 101 ? 4.615 5.140 -18.166 1.00 91.81 101 SER A N 1
ATOM 792 C CA . SER A 1 101 ? 5.257 4.117 -18.988 1.00 91.81 101 SER A CA 1
ATOM 793 C C . SER A 1 101 ? 4.951 4.330 -20.477 1.00 91.81 101 SER A C 1
ATOM 795 O O . SER A 1 101 ? 3.787 4.366 -20.881 1.00 91.81 101 SER A O 1
ATOM 797 N N . GLY A 1 102 ? 5.990 4.386 -21.311 1.00 86.44 102 GLY A N 1
ATOM 798 C CA . GLY A 1 102 ? 5.882 4.294 -22.769 1.00 86.44 102 GLY A CA 1
ATOM 799 C C . GLY A 1 102 ? 5.652 5.608 -23.523 1.00 86.44 102 GLY A C 1
ATOM 800 O O . GLY A 1 102 ? 5.390 5.548 -24.725 1.00 86.44 102 GLY A O 1
ATOM 801 N N . ASN A 1 103 ? 5.760 6.777 -22.881 1.00 83.06 103 ASN A N 1
ATOM 802 C CA . ASN A 1 103 ? 5.593 8.063 -23.577 1.00 83.06 103 ASN A CA 1
ATOM 803 C C . ASN A 1 103 ? 6.876 8.602 -24.251 1.00 83.06 103 ASN A C 1
ATOM 805 O O . ASN A 1 103 ? 6.773 9.410 -25.170 1.00 83.06 103 ASN A O 1
ATOM 809 N N . GLY A 1 104 ? 8.050 8.081 -23.884 1.00 71.12 104 GLY A N 1
ATOM 810 C CA . GLY A 1 104 ? 9.332 8.350 -24.529 1.00 71.12 104 GLY A CA 1
ATOM 811 C C . GLY A 1 104 ? 9.937 9.739 -24.259 1.00 71.12 104 GLY A C 1
ATOM 812 O O . GLY A 1 104 ? 9.356 10.773 -24.565 1.00 71.12 104 GLY A O 1
ATOM 813 N N . ALA A 1 105 ? 11.210 9.715 -23.848 1.00 73.50 105 ALA A N 1
ATOM 814 C CA . ALA A 1 105 ? 12.211 10.793 -23.842 1.00 73.50 105 ALA A CA 1
ATOM 815 C C . ALA A 1 105 ? 12.146 11.882 -22.753 1.00 73.50 105 ALA A C 1
ATOM 817 O O . ALA A 1 105 ? 13.076 12.691 -22.696 1.00 73.50 105 ALA A O 1
ATOM 818 N N . SER A 1 106 ? 11.150 11.895 -21.871 1.00 87.88 106 SER A N 1
ATOM 819 C CA . SER A 1 106 ? 11.158 12.745 -20.672 1.00 87.88 106 SER A CA 1
ATOM 820 C C . SER A 1 106 ? 10.716 11.975 -19.441 1.00 87.88 106 SER A C 1
ATOM 822 O O . SER A 1 106 ? 9.963 11.020 -19.561 1.00 87.88 106 SER A O 1
ATOM 824 N N . ASP A 1 107 ? 11.176 12.424 -18.276 1.00 94.00 107 ASP A N 1
ATOM 825 C CA . ASP A 1 107 ? 10.636 11.957 -17.006 1.00 94.00 107 ASP A CA 1
ATOM 826 C C . ASP A 1 107 ? 9.317 12.677 -16.716 1.00 94.00 107 ASP A C 1
ATOM 828 O O . ASP A 1 107 ? 9.287 13.909 -16.598 1.00 94.00 107 ASP A O 1
ATOM 832 N N . ASP A 1 108 ? 8.247 11.916 -16.513 1.00 95.25 108 ASP A N 1
ATOM 833 C CA . ASP A 1 108 ? 6.979 12.450 -16.028 1.00 95.25 108 ASP A CA 1
ATOM 834 C C . ASP A 1 108 ? 6.926 12.366 -14.508 1.00 95.25 108 ASP A C 1
ATOM 836 O O . ASP A 1 108 ? 6.336 11.475 -13.896 1.00 95.25 108 ASP A O 1
ATOM 840 N N . THR A 1 109 ? 7.615 13.334 -13.909 1.00 95.88 109 THR A N 1
ATOM 841 C CA . THR A 1 109 ? 7.780 13.445 -12.462 1.00 95.88 109 THR A CA 1
ATOM 842 C C . THR A 1 109 ? 6.592 14.129 -11.786 1.00 95.88 109 THR A C 1
ATOM 844 O O . THR A 1 109 ? 5.948 15.015 -12.355 1.00 95.88 109 THR A O 1
ATOM 847 N N . ILE A 1 110 ? 6.344 13.782 -10.523 1.00 96.56 110 ILE A N 1
ATOM 848 C CA . ILE A 1 110 ? 5.376 14.470 -9.666 1.00 96.56 110 ILE A CA 1
ATOM 849 C C . ILE A 1 110 ? 5.924 14.615 -8.244 1.00 96.56 110 ILE A C 1
ATOM 851 O O . ILE A 1 110 ? 6.556 13.708 -7.708 1.00 96.56 110 ILE A O 1
ATOM 855 N N . MET A 1 111 ? 5.681 15.765 -7.614 1.00 95.69 111 MET A N 1
ATOM 856 C CA . MET A 1 111 ? 5.942 15.957 -6.182 1.00 95.69 111 MET A CA 1
ATOM 857 C C . MET A 1 111 ? 4.960 15.103 -5.380 1.00 95.69 111 MET A C 1
ATOM 859 O O . MET A 1 111 ? 3.758 15.214 -5.611 1.00 95.69 111 MET A O 1
ATOM 863 N N . ALA A 1 112 ? 5.418 14.334 -4.389 1.00 94.56 112 ALA A N 1
ATOM 864 C CA . ALA A 1 112 ? 4.508 13.531 -3.561 1.00 94.56 112 ALA A CA 1
ATOM 865 C C . ALA A 1 112 ? 3.413 14.385 -2.891 1.00 94.56 112 ALA A C 1
ATOM 867 O O . ALA A 1 112 ? 2.257 13.983 -2.825 1.00 94.56 112 ALA A O 1
ATOM 868 N N . ALA A 1 113 ? 3.738 15.627 -2.517 1.00 93.81 113 ALA A N 1
ATOM 869 C CA . ALA A 1 113 ? 2.779 16.587 -1.967 1.00 93.81 113 ALA A CA 1
ATOM 870 C C . ALA A 1 113 ? 1.658 17.016 -2.943 1.00 93.81 113 ALA A C 1
ATOM 872 O O . ALA A 1 113 ? 0.659 17.583 -2.508 1.00 93.81 113 ALA A O 1
ATOM 873 N N . ALA A 1 114 ? 1.820 16.788 -4.250 1.00 96.25 114 ALA A N 1
ATOM 874 C CA . ALA A 1 114 ? 0.810 17.069 -5.273 1.00 96.25 114 ALA A CA 1
ATOM 875 C C . ALA A 1 114 ? -0.043 15.837 -5.632 1.00 96.25 114 ALA A C 1
ATOM 877 O O . ALA A 1 114 ? -1.004 15.960 -6.395 1.00 96.25 114 ALA A O 1
ATOM 878 N N . VAL A 1 115 ? 0.299 14.657 -5.105 1.00 97.88 115 VAL A N 1
ATOM 879 C CA . VAL A 1 115 ? -0.418 13.411 -5.375 1.00 97.88 115 VAL A CA 1
ATOM 880 C C . VAL A 1 115 ? -1.700 13.370 -4.543 1.00 97.88 115 VAL A C 1
ATOM 882 O O . VAL A 1 115 ? -1.677 13.393 -3.315 1.00 97.88 115 VAL A O 1
ATOM 885 N N . THR A 1 116 ? -2.839 13.294 -5.227 1.00 97.94 116 THR A N 1
ATOM 886 C CA . THR A 1 116 ? -4.172 13.160 -4.622 1.00 97.94 116 THR A CA 1
ATOM 887 C C . THR A 1 116 ? -4.620 11.704 -4.539 1.00 97.94 116 THR A C 1
ATOM 889 O O . THR A 1 116 ? -5.417 11.353 -3.670 1.00 97.94 116 THR A O 1
ATOM 892 N N . SER A 1 117 ? -4.102 10.842 -5.415 1.00 98.19 117 SER A N 1
ATOM 893 C CA . SER A 1 117 ? -4.294 9.395 -5.346 1.00 98.19 117 SER A CA 1
ATOM 894 C C . SER A 1 117 ? -3.065 8.679 -5.891 1.00 98.19 117 SER A C 1
ATOM 896 O O . SER A 1 117 ? -2.622 8.971 -7.000 1.00 98.19 117 SER A O 1
AT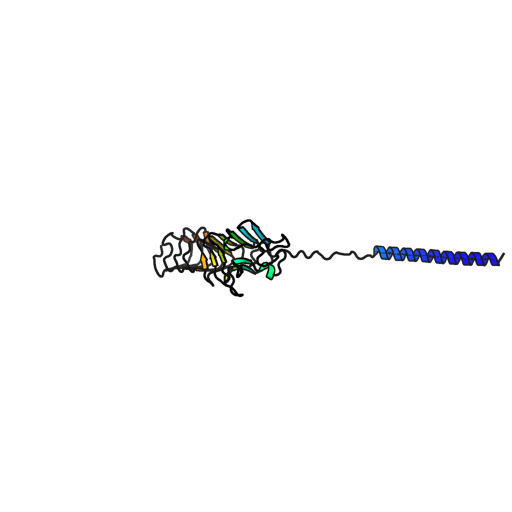OM 898 N N . LEU A 1 118 ? -2.540 7.735 -5.119 1.00 98.62 118 LEU A N 1
ATOM 899 C CA . LEU A 1 118 ? -1.536 6.771 -5.543 1.00 98.62 118 LEU A CA 1
ATOM 900 C C . LEU A 1 118 ? -2.154 5.381 -5.441 1.00 98.62 118 LEU A C 1
ATOM 902 O O . LEU A 1 118 ? -2.522 4.947 -4.354 1.00 98.62 118 LEU A O 1
ATOM 906 N N . THR A 1 119 ? -2.279 4.698 -6.573 1.00 98.69 119 THR A N 1
ATOM 907 C CA . THR A 1 119 ? -2.811 3.336 -6.644 1.00 98.69 119 THR A CA 1
ATOM 908 C C . THR A 1 119 ? -1.746 2.396 -7.192 1.00 98.69 119 THR A C 1
ATOM 910 O O . THR A 1 119 ? -1.252 2.604 -8.295 1.00 98.69 119 THR A O 1
ATOM 913 N N . ALA A 1 120 ? -1.411 1.348 -6.449 1.00 98.56 120 ALA A N 1
ATOM 914 C CA . ALA A 1 120 ? -0.580 0.242 -6.902 1.00 98.56 120 ALA A CA 1
ATOM 915 C C . ALA A 1 120 ? -1.437 -1.029 -6.960 1.00 98.56 120 ALA A C 1
ATOM 917 O O . ALA A 1 120 ? -2.155 -1.355 -6.016 1.00 98.56 120 ALA A O 1
ATOM 918 N N . THR A 1 121 ? -1.397 -1.736 -8.082 1.00 98.38 121 THR A N 1
ATOM 919 C CA . THR A 1 121 ? -2.222 -2.925 -8.325 1.00 98.38 121 THR A CA 1
ATOM 920 C C . THR A 1 121 ? -1.368 -4.038 -8.897 1.00 98.38 121 THR A C 1
ATOM 922 O O . THR A 1 121 ? -0.593 -3.787 -9.811 1.00 98.38 121 THR A O 1
ATOM 925 N N . ASP A 1 122 ? -1.546 -5.262 -8.427 1.00 97.88 122 ASP A N 1
ATOM 926 C CA . ASP A 1 122 ? -1.052 -6.455 -9.111 1.00 97.88 122 ASP A CA 1
ATOM 927 C C . ASP A 1 122 ? -2.237 -7.383 -9.442 1.00 97.88 122 ASP A C 1
ATOM 929 O O . ASP A 1 122 ? -2.751 -8.093 -8.577 1.00 97.88 122 ASP A O 1
ATOM 933 N N . PRO A 1 123 ? -2.723 -7.380 -10.695 1.00 95.69 123 PRO A N 1
ATOM 934 C CA . PRO A 1 123 ? -3.820 -8.250 -11.110 1.00 95.69 123 PRO A CA 1
ATOM 935 C C . PRO A 1 123 ? -3.485 -9.747 -11.067 1.00 95.69 123 PRO A C 1
ATOM 937 O O . PRO A 1 123 ? -4.402 -10.571 -11.097 1.00 95.69 123 PRO A O 1
ATOM 940 N N . SER A 1 124 ? -2.201 -10.107 -11.061 1.00 95.12 124 SER A N 1
ATOM 941 C CA . SER A 1 124 ? -1.733 -11.489 -11.152 1.00 95.12 124 SER A CA 1
ATOM 942 C C . SER A 1 124 ? -1.514 -12.140 -9.785 1.00 95.12 124 SER A C 1
ATOM 944 O O . SER A 1 124 ? -1.500 -13.372 -9.705 1.00 95.12 124 SER A O 1
ATOM 946 N N . GLY A 1 125 ? -1.429 -11.359 -8.705 1.00 95.56 125 GLY A N 1
ATOM 947 C CA . GLY A 1 125 ? -1.415 -11.890 -7.342 1.00 95.56 125 GLY A CA 1
ATOM 948 C C . GLY A 1 125 ? -0.065 -12.434 -6.879 1.00 95.56 125 GLY A C 1
ATOM 949 O O . GLY A 1 125 ? -0.036 -13.287 -5.991 1.00 95.56 125 GLY A O 1
ATOM 950 N N . ASN A 1 126 ? 1.035 -12.041 -7.513 1.00 96.31 126 ASN A N 1
ATOM 951 C CA . ASN A 1 126 ? 2.347 -12.671 -7.378 1.00 96.31 126 ASN A CA 1
ATOM 952 C C . ASN A 1 126 ? 3.487 -11.693 -7.052 1.00 96.31 126 ASN A C 1
ATOM 954 O O . ASN A 1 126 ? 4.597 -12.156 -6.787 1.00 96.31 126 ASN A O 1
ATOM 958 N N . ASP A 1 127 ? 3.219 -10.392 -7.023 1.00 98.06 127 ASP A N 1
ATOM 959 C CA . ASP A 1 127 ? 4.185 -9.353 -6.677 1.00 98.06 127 ASP A CA 1
ATOM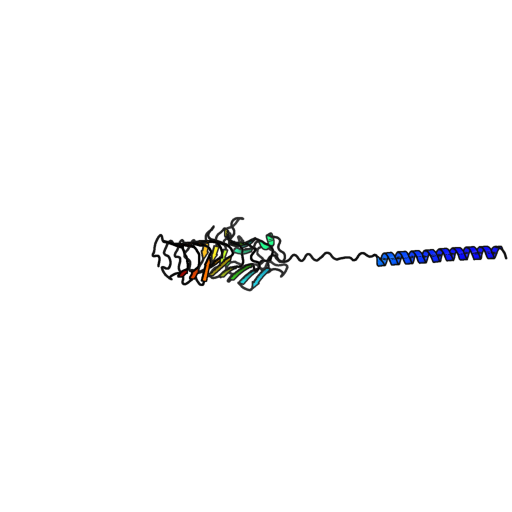 960 C C . ASP A 1 127 ? 4.152 -9.000 -5.192 1.00 98.06 127 ASP A C 1
ATOM 962 O O . ASP A 1 127 ? 3.172 -9.242 -4.491 1.00 98.06 127 ASP A O 1
ATOM 966 N N . ALA A 1 128 ? 5.218 -8.390 -4.691 1.00 98.19 128 ALA A N 1
ATOM 967 C CA . ALA A 1 128 ? 5.251 -7.732 -3.388 1.00 98.19 128 ALA A CA 1
ATOM 968 C C . ALA A 1 128 ? 5.374 -6.215 -3.567 1.00 98.19 128 ALA A C 1
ATOM 970 O O . ALA A 1 128 ? 5.968 -5.752 -4.542 1.00 98.19 128 ALA A O 1
ATOM 971 N N . VAL A 1 129 ? 4.877 -5.437 -2.604 1.00 98.31 129 VAL A N 1
ATOM 972 C CA . VAL A 1 129 ? 5.100 -3.987 -2.563 1.00 98.31 129 VAL A CA 1
ATOM 973 C C . VAL A 1 129 ? 5.704 -3.547 -1.235 1.00 98.31 129 VAL A C 1
ATOM 975 O O . VAL A 1 129 ? 5.276 -3.974 -0.163 1.00 98.31 129 VAL A O 1
ATOM 978 N N . VAL A 1 130 ? 6.701 -2.670 -1.331 1.00 96.81 130 VAL A N 1
ATOM 979 C CA . VAL A 1 130 ? 7.375 -2.018 -0.211 1.00 96.81 130 VAL A CA 1
ATOM 980 C C . VAL A 1 130 ? 7.134 -0.512 -0.296 1.00 96.81 130 VAL A C 1
ATOM 982 O O . VAL A 1 130 ? 7.529 0.149 -1.258 1.00 96.81 130 VAL A O 1
ATOM 985 N N . LEU A 1 131 ? 6.474 0.036 0.714 1.00 96.56 131 LEU A N 1
ATOM 986 C CA . LEU A 1 131 ? 6.135 1.448 0.828 1.00 96.56 131 LEU A CA 1
ATOM 987 C C . LEU A 1 131 ? 7.192 2.175 1.665 1.00 96.56 131 LEU A C 1
ATOM 989 O O . LEU A 1 131 ? 7.668 1.647 2.663 1.00 96.56 131 LEU A O 1
ATOM 993 N N . ALA A 1 132 ? 7.542 3.400 1.271 1.00 92.25 132 ALA A N 1
ATOM 994 C CA . ALA A 1 132 ? 8.472 4.265 2.001 1.00 92.25 132 ALA A CA 1
ATOM 995 C C . ALA A 1 132 ? 9.798 3.569 2.380 1.00 92.25 132 ALA A C 1
ATOM 997 O O . ALA A 1 132 ? 9.999 3.190 3.527 1.00 92.25 132 ALA A O 1
ATOM 998 N N . GLN A 1 133 ? 10.731 3.394 1.438 1.00 86.50 133 GLN A N 1
ATOM 999 C CA . GLN A 1 133 ? 11.918 2.565 1.675 1.00 86.50 133 GLN A CA 1
ATOM 1000 C C . GLN A 1 133 ? 13.138 3.269 2.278 1.00 86.50 133 GLN A C 1
ATOM 1002 O O . GLN A 1 133 ? 13.672 4.188 1.671 1.00 86.50 133 GLN A O 1
ATOM 1007 N N . SER A 1 134 ? 13.698 2.744 3.382 1.00 74.94 134 SER A N 1
ATOM 1008 C CA . SER A 1 134 ? 14.981 3.175 3.980 1.00 74.94 134 SER A CA 1
ATOM 1009 C C . SER A 1 134 ? 16.048 2.056 4.035 1.00 74.94 134 SER A C 1
ATOM 1011 O O . SER A 1 134 ? 15.687 0.900 4.276 1.00 74.94 134 SER A O 1
ATOM 1013 N N . PRO A 1 135 ? 17.370 2.347 3.903 1.00 66.12 135 PRO A N 1
ATOM 1014 C CA . PRO A 1 135 ? 18.015 3.607 3.502 1.00 66.12 135 PRO A CA 1
ATOM 1015 C C . PRO A 1 135 ? 18.644 3.523 2.096 1.00 66.12 135 PRO A C 1
ATOM 1017 O O . PRO A 1 135 ? 19.130 2.460 1.722 1.00 66.12 135 PRO A O 1
ATOM 1020 N N . THR A 1 136 ? 18.826 4.645 1.380 1.00 55.28 136 THR A N 1
ATOM 1021 C CA . THR A 1 136 ? 20.015 4.750 0.494 1.00 55.28 136 THR A CA 1
ATOM 1022 C C . THR A 1 136 ? 20.775 6.079 0.500 1.00 55.28 136 THR A C 1
ATOM 1024 O O . THR A 1 136 ? 21.917 6.041 0.062 1.00 55.28 136 THR A O 1
ATOM 1027 N N . THR A 1 137 ? 20.260 7.214 1.016 1.00 51.78 137 THR A N 1
ATOM 1028 C CA . THR A 1 137 ? 21.068 8.398 1.466 1.00 51.78 137 THR A CA 1
ATOM 1029 C C . THR A 1 137 ? 20.256 9.618 1.956 1.00 51.78 137 THR A C 1
ATOM 1031 O O . THR A 1 137 ? 20.858 10.558 2.474 1.00 51.78 137 THR A O 1
ATOM 1034 N N . THR A 1 138 ? 18.921 9.622 1.883 1.00 53.62 138 THR A N 1
ATOM 1035 C CA . THR A 1 138 ? 18.040 10.682 2.426 1.00 53.62 138 THR A CA 1
ATOM 1036 C C . THR A 1 138 ? 16.835 10.084 3.158 1.00 53.62 138 THR A C 1
ATOM 1038 O O . THR A 1 138 ? 16.592 8.884 3.069 1.00 53.62 138 THR A O 1
ATOM 1041 N N . THR A 1 139 ? 16.110 10.892 3.940 1.00 56.31 139 THR A N 1
ATOM 1042 C CA . THR A 1 139 ? 14.834 10.501 4.564 1.00 56.31 139 THR A CA 1
ATOM 1043 C C . THR A 1 139 ? 13.813 10.180 3.479 1.00 56.31 139 THR A C 1
ATOM 1045 O O . THR A 1 139 ? 13.204 11.082 2.914 1.00 56.31 139 THR A O 1
ATOM 1048 N N . ASN A 1 140 ? 13.643 8.895 3.198 1.00 69.81 140 ASN A N 1
ATOM 1049 C CA . ASN A 1 140 ? 12.715 8.378 2.203 1.00 69.81 140 ASN A CA 1
ATOM 1050 C C . ASN A 1 140 ? 11.352 8.158 2.861 1.00 69.81 140 ASN A C 1
ATOM 1052 O O . ASN A 1 140 ? 10.963 7.037 3.189 1.00 69.81 140 ASN A O 1
ATOM 1056 N N . ALA A 1 141 ? 10.672 9.270 3.127 1.00 87.69 141 ALA A N 1
ATOM 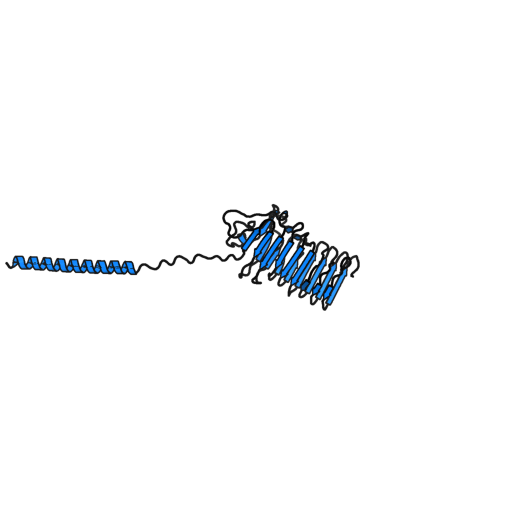1057 C CA . ALA A 1 141 ? 9.308 9.254 3.619 1.00 87.69 141 ALA A CA 1
ATOM 1058 C C . ALA A 1 141 ? 8.328 9.251 2.441 1.00 87.69 141 ALA A C 1
ATOM 1060 O O . ALA A 1 141 ? 8.577 9.916 1.438 1.00 87.69 141 ALA A O 1
ATOM 1061 N N . LEU A 1 142 ? 7.195 8.570 2.554 1.00 94.25 142 LEU A N 1
ATOM 1062 C CA . LEU A 1 142 ? 6.070 8.774 1.646 1.00 94.25 142 LEU A CA 1
ATOM 1063 C C . LEU A 1 142 ? 4.986 9.548 2.390 1.00 94.25 142 LEU A C 1
ATOM 1065 O O . LEU A 1 142 ? 4.300 8.992 3.242 1.00 94.25 142 LEU A O 1
ATOM 1069 N N . THR A 1 143 ? 4.840 10.833 2.062 1.00 94.81 143 THR A N 1
ATOM 1070 C CA . THR A 1 143 ? 3.821 11.696 2.670 1.00 94.81 143 THR A CA 1
ATOM 1071 C C . THR A 1 143 ? 2.797 12.138 1.637 1.00 94.81 143 THR A C 1
ATOM 1073 O O . THR A 1 143 ? 3.146 12.876 0.715 1.00 94.81 143 THR A O 1
ATOM 1076 N N . LEU A 1 144 ? 1.533 11.754 1.827 1.00 95.81 144 LEU A N 1
ATOM 1077 C CA . LEU A 1 144 ? 0.401 12.209 1.015 1.00 95.81 144 LEU A CA 1
ATOM 1078 C C . LEU A 1 144 ? -0.572 13.005 1.895 1.00 95.81 144 LEU A C 1
ATOM 1080 O O . LEU A 1 144 ? -1.297 12.449 2.723 1.00 95.81 144 LEU A O 1
ATOM 1084 N N . THR A 1 145 ? -0.594 14.328 1.733 1.00 93.69 145 THR A N 1
ATOM 1085 C CA . THR A 1 145 ? -1.464 15.209 2.527 1.00 93.69 145 THR A CA 1
ATOM 1086 C C . THR A 1 145 ? -2.865 15.266 1.922 1.00 93.69 145 THR A C 1
ATOM 1088 O O . THR A 1 145 ? -3.081 15.877 0.881 1.00 93.69 145 THR A O 1
ATOM 1091 N N . GLY A 1 146 ? -3.823 14.613 2.579 1.00 91.94 146 GLY A N 1
ATOM 1092 C CA . GLY A 1 146 ? -5.218 14.501 2.138 1.00 91.94 146 GLY A CA 1
ATOM 1093 C C . GLY A 1 146 ? -5.418 13.584 0.928 1.00 91.94 146 GLY A C 1
ATOM 1094 O O . GLY A 1 146 ? -6.535 13.478 0.426 1.00 91.94 146 GLY A O 1
ATOM 1095 N N . GLY A 1 147 ? -4.348 12.941 0.456 1.00 95.25 147 GLY A N 1
ATOM 1096 C CA . GLY A 1 147 ? -4.381 11.994 -0.650 1.00 95.25 147 GLY A CA 1
ATOM 1097 C C . GLY A 1 147 ? -4.843 10.604 -0.221 1.00 95.25 147 GLY A C 1
ATOM 1098 O O . GLY A 1 147 ? -4.888 10.277 0.964 1.00 95.25 147 GLY A O 1
ATOM 1099 N N . THR A 1 148 ? -5.187 9.783 -1.208 1.00 97.94 148 THR A N 1
ATOM 1100 C CA . THR A 1 148 ? -5.464 8.355 -1.010 1.00 97.94 148 THR A CA 1
ATOM 1101 C C . THR A 1 148 ? -4.258 7.519 -1.425 1.00 97.94 148 THR A C 1
ATOM 1103 O O . THR A 1 148 ? -3.710 7.746 -2.505 1.00 97.94 148 THR A O 1
ATOM 1106 N N . LEU A 1 149 ? -3.878 6.539 -0.610 1.00 98.62 149 LEU A N 1
ATOM 1107 C CA . LEU A 1 149 ? -2.948 5.475 -0.975 1.00 98.62 149 LEU A CA 1
ATOM 1108 C C . LEU A 1 149 ? -3.714 4.155 -1.047 1.00 98.62 149 LEU A C 1
ATOM 1110 O O . LEU A 1 149 ? -4.299 3.734 -0.058 1.00 98.62 149 LEU A O 1
ATOM 1114 N N . SER A 1 150 ? -3.704 3.496 -2.200 1.00 98.75 150 SER A N 1
ATOM 1115 C CA . SER A 1 150 ? -4.272 2.158 -2.361 1.00 98.75 150 SER A CA 1
ATOM 1116 C C . SER A 1 150 ? -3.206 1.208 -2.893 1.00 98.75 150 SER A C 1
ATOM 1118 O O . SER A 1 150 ? -2.545 1.515 -3.885 1.00 98.75 150 SER A O 1
ATOM 1120 N N . ALA A 1 151 ? -3.027 0.060 -2.247 1.00 98.75 151 ALA A N 1
ATOM 1121 C CA . ALA A 1 151 ? -2.177 -1.018 -2.738 1.00 98.75 151 ALA A CA 1
ATOM 1122 C C . ALA A 1 151 ? -2.956 -2.332 -2.679 1.00 98.75 151 ALA A C 1
ATOM 1124 O O . ALA A 1 151 ? -3.380 -2.745 -1.604 1.00 98.75 151 ALA A O 1
ATOM 1125 N N . SER A 1 152 ? -3.166 -2.984 -3.822 1.00 98.62 152 SER A N 1
ATOM 1126 C CA . SER A 1 152 ? -4.022 -4.171 -3.900 1.00 98.62 152 SER A CA 1
ATOM 1127 C C . SER A 1 152 ? -3.491 -5.252 -4.834 1.00 98.62 152 SER A C 1
ATOM 1129 O O . SER A 1 152 ? -2.792 -4.972 -5.805 1.00 98.62 152 SER A O 1
ATOM 1131 N N . GLY A 1 153 ? -3.846 -6.503 -4.545 1.00 98.12 153 GLY A N 1
ATOM 1132 C CA . GLY A 1 153 ? -3.474 -7.648 -5.377 1.00 98.12 153 GLY A CA 1
ATOM 1133 C C . GLY A 1 153 ? -2.045 -8.144 -5.157 1.00 98.12 153 GLY A C 1
ATOM 1134 O O . GLY A 1 153 ? -1.596 -9.024 -5.870 1.00 98.12 153 GLY A O 1
ATOM 1135 N N . PHE A 1 154 ? -1.336 -7.641 -4.147 1.00 98.62 154 PHE A N 1
ATOM 1136 C CA . PHE A 1 154 ? 0.018 -8.096 -3.836 1.00 98.62 154 PHE A CA 1
ATOM 1137 C C . PHE A 1 154 ? 0.014 -9.358 -2.960 1.00 98.62 154 PHE A C 1
ATOM 1139 O O . PHE A 1 154 ? -0.899 -9.619 -2.178 1.00 98.62 154 PHE A O 1
ATOM 1146 N N . THR A 1 155 ? 1.085 -10.136 -3.029 1.00 98.62 155 THR A N 1
ATOM 1147 C CA . THR A 1 155 ? 1.398 -11.207 -2.075 1.00 98.62 155 THR A CA 1
ATOM 1148 C C . THR A 1 155 ? 1.678 -10.649 -0.683 1.00 98.62 155 THR A C 1
ATOM 1150 O O . THR A 1 155 ? 1.186 -11.194 0.303 1.00 98.62 155 THR A O 1
ATOM 1153 N N . SER A 1 156 ? 2.404 -9.534 -0.600 1.00 98.69 156 SER A N 1
ATOM 1154 C CA . SER A 1 156 ? 2.688 -8.832 0.648 1.00 98.69 156 SER A CA 1
ATOM 1155 C C . SER A 1 156 ? 2.759 -7.323 0.447 1.00 98.69 156 SER A C 1
ATOM 1157 O O . SER A 1 156 ? 3.331 -6.860 -0.542 1.00 98.69 156 SER A O 1
ATOM 1159 N N . ILE A 1 157 ? 2.245 -6.577 1.422 1.00 98.75 157 ILE A N 1
ATOM 1160 C CA . ILE A 1 157 ? 2.466 -5.135 1.568 1.00 98.75 157 ILE A CA 1
ATOM 1161 C C . ILE A 1 157 ? 3.308 -4.922 2.821 1.00 98.75 157 ILE A C 1
ATOM 1163 O O . ILE A 1 157 ? 2.906 -5.349 3.907 1.00 98.75 157 ILE A O 1
ATOM 1167 N N . THR A 1 158 ? 4.452 -4.260 2.672 1.00 98.19 158 THR A N 1
ATOM 1168 C CA . THR A 1 158 ? 5.283 -3.841 3.803 1.00 98.19 158 THR A CA 1
ATOM 1169 C C . THR A 1 158 ? 5.691 -2.383 3.695 1.00 98.19 158 THR A C 1
ATOM 1171 O O . THR A 1 158 ? 5.605 -1.795 2.620 1.00 98.19 158 THR A O 1
ATOM 1174 N N . ASP A 1 159 ? 6.199 -1.810 4.779 1.00 95.81 159 ASP A N 1
ATOM 1175 C CA . ASP A 1 159 ? 7.000 -0.589 4.747 1.00 95.81 159 ASP A CA 1
ATOM 1176 C C . ASP A 1 159 ? 8.430 -0.858 5.237 1.00 95.81 159 ASP A C 1
ATOM 1178 O O . ASP A 1 159 ? 8.719 -1.929 5.775 1.00 95.81 159 ASP A O 1
ATOM 1182 N N . ASN A 1 160 ? 9.356 0.072 4.999 1.00 90.69 160 ASN A N 1
ATOM 1183 C CA . ASN A 1 160 ? 10.667 0.065 5.664 1.00 90.69 160 ASN A CA 1
ATOM 1184 C C . ASN A 1 160 ? 11.226 1.471 5.906 1.00 90.69 160 ASN A C 1
ATOM 1186 O O . ASN A 1 160 ? 12.434 1.691 5.821 1.00 90.69 160 ASN A O 1
ATOM 1190 N N . GLY A 1 161 ? 10.348 2.424 6.201 1.00 92.06 161 GLY A N 1
ATOM 1191 C CA . GLY A 1 161 ? 10.636 3.847 6.358 1.00 92.06 161 GLY A CA 1
ATOM 1192 C C . GLY A 1 161 ? 9.361 4.607 6.713 1.00 92.06 161 GLY A C 1
ATOM 1193 O O . GLY A 1 161 ? 8.352 4.002 7.053 1.00 92.06 161 GLY A O 1
ATOM 1194 N N . ASN A 1 162 ? 9.411 5.940 6.698 1.00 93.56 162 ASN A N 1
ATOM 1195 C CA . ASN A 1 162 ? 8.309 6.735 7.241 1.00 93.56 162 ASN A CA 1
ATOM 1196 C C . ASN A 1 162 ? 7.167 6.873 6.228 1.00 93.56 162 ASN A C 1
ATOM 1198 O O . ASN A 1 162 ? 7.358 7.414 5.142 1.00 93.56 162 ASN A O 1
ATOM 1202 N N . LEU A 1 163 ? 5.963 6.471 6.602 1.00 95.88 163 LEU A N 1
ATOM 1203 C CA . LEU A 1 163 ? 4.769 6.534 5.773 1.00 95.88 163 LEU A CA 1
ATOM 1204 C C . LEU A 1 163 ? 3.711 7.388 6.479 1.00 95.88 163 LEU A C 1
ATOM 1206 O O . LEU A 1 163 ? 3.274 7.066 7.576 1.00 95.88 163 LEU A O 1
ATOM 1210 N N . ALA A 1 164 ? 3.318 8.505 5.868 1.00 96.06 164 ALA A N 1
ATOM 1211 C CA . ALA A 1 164 ? 2.385 9.466 6.451 1.00 96.06 164 ALA A CA 1
ATOM 1212 C C . ALA A 1 164 ? 1.265 9.829 5.463 1.00 96.06 164 ALA A C 1
ATOM 1214 O O . ALA A 1 164 ? 1.438 10.668 4.577 1.00 96.06 164 ALA A O 1
ATOM 1215 N N . ILE A 1 165 ? 0.089 9.227 5.620 1.00 97.62 165 ILE A N 1
ATOM 1216 C CA . ILE A 1 165 ? -1.055 9.404 4.718 1.00 97.62 165 ILE A CA 1
ATOM 1217 C C . ILE A 1 165 ? -2.210 10.032 5.490 1.00 97.62 165 ILE A C 1
ATOM 1219 O O . ILE A 1 165 ? -2.999 9.345 6.127 1.00 97.62 165 ILE A O 1
ATOM 1223 N N . SER A 1 166 ? -2.361 11.355 5.422 1.00 94.81 166 SER A N 1
ATOM 1224 C CA . SER A 1 166 ? -3.399 12.031 6.218 1.00 94.81 166 SER A CA 1
ATOM 1225 C C . SER A 1 166 ? -4.818 11.873 5.649 1.00 94.81 166 SER A C 1
ATOM 1227 O O . SER A 1 166 ? -5.765 12.400 6.226 1.00 94.81 166 SER A O 1
ATOM 1229 N N . GLY A 1 167 ? -4.957 11.247 4.477 1.00 96.25 167 GLY A N 1
ATOM 1230 C CA . GLY A 1 167 ? -6.240 10.897 3.874 1.00 96.25 167 GLY A CA 1
ATOM 1231 C C . GLY A 1 167 ? -6.622 9.446 4.160 1.00 96.25 167 GLY A C 1
ATOM 1232 O O . GLY A 1 167 ? -6.758 9.048 5.316 1.00 96.25 167 GLY A O 1
ATOM 1233 N N . SER A 1 168 ? -6.838 8.666 3.101 1.00 97.12 168 SER A N 1
ATOM 1234 C CA . SER A 1 168 ? -7.283 7.271 3.203 1.00 97.12 168 SER A CA 1
ATOM 1235 C C . SER A 1 168 ? -6.208 6.307 2.726 1.00 97.12 168 SER A C 1
ATOM 1237 O O . SER A 1 168 ? -5.565 6.557 1.706 1.00 97.12 168 SER A O 1
ATOM 1239 N N . SER A 1 169 ? -6.024 5.220 3.466 1.00 98.62 169 SER A N 1
ATOM 1240 C CA . SER A 1 169 ? -5.116 4.132 3.123 1.00 98.62 169 SER A CA 1
ATOM 1241 C C . SER A 1 169 ? -5.905 2.836 2.975 1.00 98.62 169 SER A C 1
ATOM 1243 O O . SER A 1 169 ? -6.608 2.449 3.903 1.00 98.62 169 SER A O 1
ATOM 1245 N N . ASP A 1 170 ? -5.786 2.181 1.822 1.00 98.75 170 ASP A N 1
ATOM 1246 C CA . ASP A 1 170 ? -6.488 0.937 1.498 1.00 98.75 170 ASP A CA 1
ATOM 1247 C C . ASP A 1 170 ? -5.504 -0.144 1.046 1.00 98.75 170 ASP A C 1
ATOM 1249 O O . ASP A 1 170 ? -4.889 -0.044 -0.020 1.00 98.75 170 ASP A O 1
ATOM 1253 N N . PHE A 1 171 ? -5.339 -1.179 1.866 1.00 98.88 171 PHE A N 1
ATOM 1254 C CA . PHE A 1 171 ? -4.337 -2.219 1.660 1.00 98.88 171 PHE A CA 1
ATOM 1255 C C . PHE A 1 171 ? -4.982 -3.591 1.475 1.00 98.88 171 PHE A C 1
ATOM 1257 O O . PHE A 1 171 ? -5.681 -4.086 2.353 1.00 98.88 171 PHE A O 1
ATOM 1264 N N . ALA A 1 172 ? -4.707 -4.260 0.358 1.00 98.75 172 ALA A N 1
ATOM 1265 C CA . ALA A 1 172 ? -5.203 -5.605 0.093 1.00 98.75 172 ALA A CA 1
ATOM 1266 C C . ALA A 1 172 ? -4.094 -6.534 -0.415 1.00 98.75 172 ALA A C 1
ATOM 1268 O O . ALA A 1 172 ? -3.603 -6.381 -1.535 1.00 98.75 172 ALA A O 1
ATOM 1269 N N . ALA A 1 173 ? -3.709 -7.521 0.395 1.00 98.81 173 ALA A N 1
ATOM 1270 C CA . ALA A 1 173 ? -2.621 -8.435 0.058 1.00 98.81 173 ALA A CA 1
ATOM 1271 C C . ALA A 1 173 ? -2.706 -9.787 0.774 1.00 98.81 173 ALA A C 1
ATOM 1273 O O . ALA A 1 173 ? -3.470 -9.966 1.722 1.00 98.81 173 ALA A O 1
ATOM 1274 N N . GLY A 1 174 ? -1.883 -10.747 0.351 1.00 98.69 174 GLY A N 1
ATOM 1275 C CA . GLY A 1 174 ? -1.730 -12.038 1.033 1.00 98.69 174 GLY A CA 1
ATOM 1276 C C . GLY A 1 174 ? -1.307 -11.905 2.502 1.00 98.69 174 GLY A C 1
ATOM 1277 O O . GLY A 1 174 ? -1.837 -12.628 3.342 1.00 98.69 174 GLY A O 1
ATOM 1278 N N . THR A 1 175 ? -0.430 -10.949 2.815 1.00 98.81 175 THR A N 1
ATOM 1279 C CA . THR A 1 175 ? -0.085 -10.496 4.176 1.00 98.81 175 THR A CA 1
ATOM 1280 C C . THR A 1 175 ? 0.179 -8.991 4.195 1.00 98.81 175 THR A C 1
ATOM 1282 O O . THR A 1 175 ? 0.607 -8.424 3.187 1.00 98.81 175 THR A O 1
ATOM 1285 N N . ILE A 1 176 ? -0.019 -8.342 5.342 1.00 98.94 176 ILE A N 1
ATOM 1286 C CA . ILE A 1 176 ? 0.233 -6.904 5.520 1.00 98.94 176 ILE A CA 1
ATOM 1287 C C . ILE A 1 176 ? 1.081 -6.709 6.782 1.00 98.94 176 ILE A C 1
ATOM 1289 O O . ILE A 1 176 ? 0.742 -7.234 7.841 1.00 98.94 176 ILE A O 1
ATOM 1293 N N . THR A 1 177 ? 2.197 -5.988 6.676 1.00 98.69 177 THR A N 1
ATOM 1294 C CA . THR A 1 177 ? 3.066 -5.654 7.819 1.00 98.69 177 THR A CA 1
ATOM 1295 C C . THR A 1 177 ? 3.561 -4.218 7.698 1.00 98.69 177 THR A C 1
ATOM 1297 O O . THR A 1 177 ? 4.436 -3.944 6.884 1.00 98.69 177 THR A O 1
ATOM 1300 N N . LEU A 1 178 ? 2.995 -3.303 8.479 1.00 98.50 178 LEU A N 1
ATOM 1301 C CA . LEU A 1 178 ? 3.242 -1.858 8.391 1.00 98.50 178 LEU A CA 1
ATOM 1302 C C . LEU A 1 178 ? 3.688 -1.303 9.748 1.00 98.50 178 LEU A C 1
ATOM 1304 O O . LEU A 1 178 ? 3.360 -1.885 10.781 1.00 98.50 178 LEU A O 1
ATOM 1308 N N . GLY A 1 179 ? 4.411 -0.183 9.762 1.00 96.56 179 GLY A N 1
ATOM 1309 C CA . GLY A 1 179 ? 4.917 0.407 11.005 1.00 96.56 179 GLY A CA 1
ATOM 1310 C C . GLY A 1 179 ? 6.331 -0.021 11.371 1.00 96.56 179 GLY A C 1
ATOM 1311 O O . GLY A 1 179 ? 6.715 -0.008 12.536 1.00 96.56 179 GLY A O 1
ATOM 1312 N N . SER A 1 180 ? 7.137 -0.429 10.389 1.00 92.50 180 SER A N 1
ATOM 1313 C CA . SER A 1 180 ? 8.572 -0.651 10.618 1.00 92.50 180 SER A CA 1
ATOM 1314 C C . SER A 1 180 ? 9.362 0.661 10.756 1.00 92.50 180 SER A C 1
ATOM 1316 O O . SER A 1 180 ? 10.439 0.682 11.360 1.00 92.50 180 SER A O 1
ATOM 1318 N N . GLY A 1 181 ? 8.837 1.750 10.185 1.00 91.50 181 GLY A N 1
ATOM 1319 C CA . GLY A 1 181 ? 9.225 3.130 10.460 1.00 91.50 181 GLY A CA 1
ATOM 1320 C C . GLY A 1 181 ? 8.056 3.902 11.065 1.00 91.50 181 GLY A C 1
ATOM 1321 O O . GLY A 1 181 ? 7.094 3.306 11.539 1.00 91.50 181 GLY A O 1
ATOM 1322 N N . THR A 1 182 ? 8.109 5.236 11.019 1.00 93.38 182 THR A N 1
ATOM 1323 C CA . THR A 1 182 ? 6.952 6.022 11.455 1.00 93.38 182 THR A CA 1
ATOM 1324 C C . THR A 1 182 ? 5.792 5.853 10.491 1.00 93.38 182 THR A C 1
ATOM 1326 O O . THR A 1 182 ? 5.866 6.353 9.369 1.00 93.38 182 THR A O 1
ATOM 1329 N N . PHE A 1 183 ? 4.725 5.199 10.940 1.00 97.19 183 PHE A N 1
ATOM 1330 C CA . PHE A 1 183 ? 3.516 4.950 10.163 1.00 97.19 183 PHE A CA 1
ATOM 1331 C C . PHE A 1 183 ? 2.349 5.736 10.755 1.00 97.19 183 PHE A C 1
ATOM 1333 O O . PHE A 1 183 ? 1.948 5.496 11.887 1.00 97.19 183 PHE A O 1
ATOM 1340 N N . ASN A 1 184 ? 1.854 6.720 10.002 1.00 97.06 184 ASN A N 1
ATOM 1341 C CA . ASN A 1 184 ? 0.730 7.559 10.399 1.00 97.06 184 ASN A CA 1
ATOM 1342 C C . ASN A 1 184 ? -0.320 7.602 9.289 1.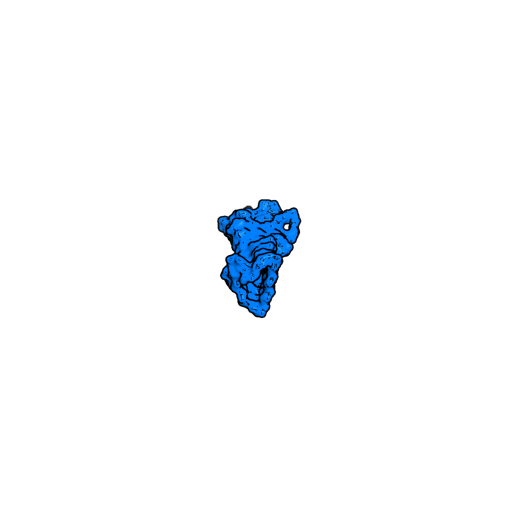00 97.06 184 ASN A C 1
ATOM 1344 O O . ASN A 1 184 ? -0.043 8.167 8.224 1.00 97.06 184 ASN A O 1
ATOM 1348 N N . VAL A 1 185 ? -1.527 7.091 9.521 1.00 97.12 185 VAL A N 1
ATOM 1349 C CA . VAL A 1 185 ? -2.617 7.165 8.536 1.00 97.12 185 VAL A CA 1
ATOM 1350 C C . VAL A 1 185 ? -3.909 7.726 9.120 1.00 97.12 185 VAL A C 1
ATOM 1352 O O . VAL A 1 185 ? -4.238 7.509 10.277 1.00 97.12 185 VAL A O 1
ATOM 1355 N N . GLY A 1 186 ? -4.665 8.459 8.298 1.00 94.88 186 GLY A N 1
ATOM 1356 C CA . GLY A 1 186 ? -5.957 9.018 8.696 1.00 94.88 186 GLY A CA 1
ATOM 1357 C C . GLY A 1 186 ? -7.026 7.936 8.848 1.00 94.88 186 GLY A C 1
ATOM 1358 O O . GLY A 1 186 ? -7.362 7.519 9.952 1.00 94.88 186 GLY A O 1
ATOM 1359 N N . THR A 1 187 ? -7.564 7.485 7.714 1.00 97.00 187 THR A N 1
ATOM 1360 C CA . THR A 1 187 ? -8.476 6.330 7.675 1.00 97.00 187 THR A CA 1
ATOM 1361 C C . THR A 1 187 ? -7.773 5.123 7.086 1.00 97.00 187 THR A C 1
ATOM 1363 O O . THR A 1 187 ? -6.943 5.270 6.182 1.00 97.00 187 THR A O 1
ATOM 1366 N N . LEU A 1 188 ? -8.135 3.942 7.570 1.00 98.25 188 LEU A N 1
ATOM 1367 C CA . LEU A 1 188 ? -7.494 2.695 7.193 1.00 98.25 188 LEU A CA 1
ATOM 1368 C C . LEU A 1 188 ? -8.529 1.636 6.812 1.00 98.25 188 LEU A C 1
ATOM 1370 O O . LEU A 1 188 ? -9.500 1.395 7.535 1.00 98.25 188 LEU A O 1
ATOM 1374 N N . THR A 1 189 ? -8.276 0.980 5.681 1.00 98.62 189 THR A N 1
ATOM 1375 C CA . THR A 1 189 ? -8.860 -0.309 5.328 1.00 98.62 189 THR A CA 1
ATOM 1376 C C . THR A 1 189 ? -7.776 -1.339 5.046 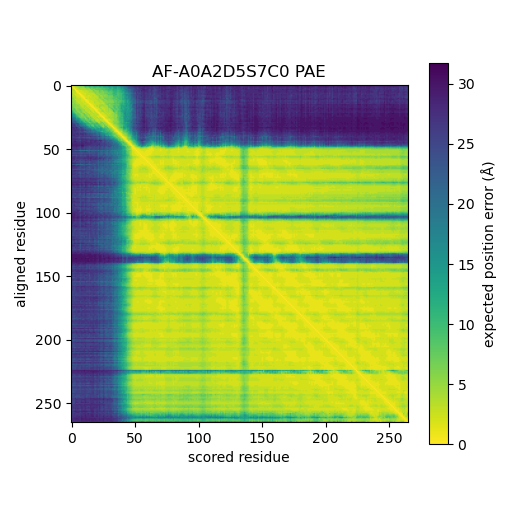1.00 98.62 189 THR A C 1
ATOM 1378 O O . THR A 1 189 ? -6.743 -1.034 4.448 1.00 98.62 189 THR A O 1
ATOM 1381 N N . PHE A 1 190 ? -8.011 -2.580 5.467 1.00 98.81 190 PHE A N 1
ATOM 1382 C CA . PHE A 1 190 ? -7.125 -3.707 5.193 1.00 98.81 190 PHE A CA 1
ATOM 1383 C C . PHE A 1 190 ? -7.911 -4.969 4.832 1.00 98.81 190 PHE A C 1
ATOM 1385 O O . PHE A 1 190 ? -8.928 -5.300 5.443 1.00 98.81 190 PHE A O 1
ATOM 1392 N N . ASN A 1 191 ? -7.429 -5.700 3.830 1.00 98.69 191 ASN A N 1
ATOM 1393 C CA . ASN A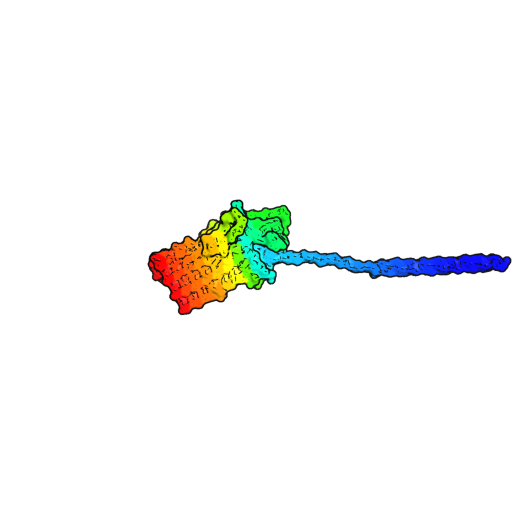 1 191 ? -8.033 -6.943 3.370 1.00 98.69 191 ASN A CA 1
ATOM 1394 C C . ASN A 1 191 ? -6.961 -7.988 3.074 1.00 98.69 191 ASN A C 1
ATOM 1396 O O . ASN A 1 191 ? -6.236 -7.912 2.082 1.00 98.69 191 ASN A O 1
ATOM 1400 N N . SER A 1 192 ? -6.873 -8.988 3.940 1.00 98.75 192 SER A N 1
ATOM 1401 C CA . SER A 1 192 ? -5.896 -10.053 3.833 1.00 98.75 192 SER A CA 1
ATOM 1402 C C . SER A 1 192 ? -6.486 -11.407 4.187 1.00 98.75 192 SER A C 1
ATOM 1404 O O . SER A 1 192 ? -7.286 -11.553 5.107 1.00 98.75 192 SER A O 1
ATOM 1406 N N . VAL A 1 193 ? -6.047 -12.431 3.459 1.00 97.88 193 VAL A N 1
ATOM 1407 C CA . VAL A 1 193 ? -6.291 -13.830 3.835 1.00 97.88 193 VAL A CA 1
ATOM 1408 C C . VAL A 1 193 ? -5.297 -14.320 4.895 1.00 97.88 193 VAL A C 1
ATOM 1410 O O . VAL A 1 193 ? -5.508 -15.380 5.483 1.00 97.88 193 VAL A O 1
ATOM 1413 N N . GLY A 1 194 ? -4.209 -13.578 5.118 1.00 98.62 194 GLY A N 1
ATOM 1414 C CA . GLY A 1 194 ? -3.144 -13.888 6.063 1.00 98.62 194 GLY A CA 1
ATOM 1415 C C . GLY A 1 194 ? -3.064 -12.880 7.206 1.00 98.62 194 GLY A C 1
ATOM 1416 O O . GLY A 1 194 ? -4.037 -12.202 7.532 1.00 98.62 194 GLY A O 1
ATOM 1417 N N . ALA A 1 195 ? -1.904 -12.819 7.855 1.00 98.75 195 ALA A N 1
ATOM 1418 C CA . ALA A 1 195 ? -1.688 -11.912 8.974 1.00 98.75 195 ALA A CA 1
ATOM 1419 C C . ALA A 1 195 ? -1.666 -10.445 8.515 1.00 98.75 195 ALA A C 1
ATOM 1421 O O . ALA A 1 195 ? -1.069 -10.111 7.486 1.00 98.75 195 ALA A O 1
ATOM 1422 N N . VAL A 1 196 ? -2.288 -9.594 9.326 1.00 98.94 196 VAL A N 1
ATOM 1423 C CA . VAL A 1 196 ? -2.195 -8.138 9.274 1.00 98.94 196 VAL A CA 1
ATOM 1424 C C . VAL A 1 196 ? -1.557 -7.693 10.582 1.00 98.94 196 VAL A C 1
ATOM 1426 O O . VAL A 1 196 ? -2.127 -7.934 11.642 1.00 98.94 196 VAL A O 1
ATOM 1429 N N . VAL A 1 197 ? -0.370 -7.097 10.494 1.00 98.88 197 VAL A N 1
ATOM 1430 C CA . VAL A 1 197 ? 0.369 -6.526 11.627 1.00 98.88 197 VAL A CA 1
ATOM 1431 C C . VAL A 1 197 ? 0.632 -5.059 11.328 1.00 98.88 197 VAL A C 1
ATOM 1433 O O . VAL A 1 197 ? 1.205 -4.743 10.284 1.00 98.88 197 VAL A O 1
ATOM 1436 N N . ILE A 1 198 ? 0.187 -4.161 12.194 1.00 98.81 198 ILE A N 1
ATOM 1437 C CA . ILE A 1 198 ? 0.287 -2.720 11.967 1.00 98.81 198 ILE A CA 1
ATOM 1438 C C . ILE A 1 198 ? 0.721 -2.049 13.264 1.00 98.81 198 ILE A C 1
ATOM 1440 O O . ILE A 1 198 ? 0.037 -2.161 14.273 1.00 98.81 198 ILE A O 1
ATOM 1444 N N . SER A 1 199 ? 1.836 -1.322 13.215 1.00 98.25 199 SER A N 1
ATOM 1445 C CA . SER A 1 199 ? 2.250 -0.413 14.283 1.00 98.25 199 SER A CA 1
ATOM 1446 C C . SER A 1 199 ? 2.002 1.024 13.838 1.00 98.25 199 SER A C 1
ATOM 1448 O O . SER A 1 199 ? 2.728 1.582 13.021 1.00 98.25 199 SER A O 1
ATOM 1450 N N . GLU A 1 200 ? 0.909 1.597 14.318 1.00 97.81 200 GLU A N 1
ATOM 1451 C CA . GLU A 1 200 ? 0.460 2.951 14.036 1.00 97.81 200 GLU A CA 1
ATOM 1452 C C . GLU A 1 200 ? 1.031 3.918 15.080 1.00 97.81 200 GLU A C 1
ATOM 1454 O O . GLU A 1 200 ? 0.709 3.880 16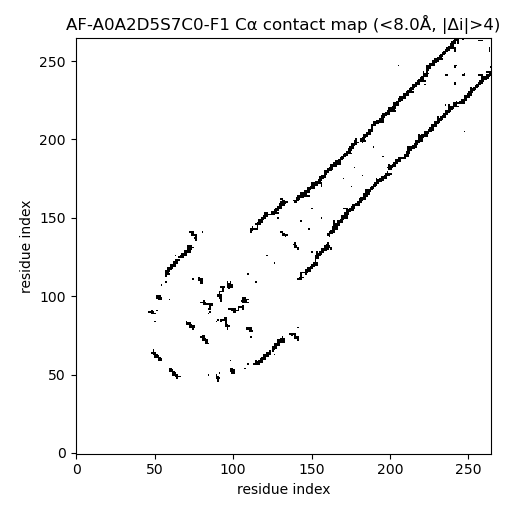.268 1.00 97.81 200 GLU A O 1
ATOM 1459 N N . ASP A 1 201 ? 1.855 4.853 14.614 1.00 97.88 201 ASP A N 1
ATOM 1460 C CA . ASP A 1 201 ? 2.485 5.891 15.431 1.00 97.88 201 ASP A CA 1
ATOM 1461 C C . ASP A 1 201 ? 1.514 7.028 15.799 1.00 97.88 201 ASP A C 1
ATOM 1463 O O . ASP A 1 201 ? 1.901 7.967 16.505 1.00 97.88 201 ASP A O 1
ATOM 1467 N N . SER A 1 202 ? 0.247 6.947 15.383 1.00 96.69 202 SER A N 1
ATOM 1468 C CA . SER A 1 202 ? -0.821 7.886 15.731 1.00 96.69 202 SER A CA 1
ATOM 1469 C C . SER A 1 202 ? -2.130 7.183 16.120 1.00 96.69 202 SER A C 1
ATOM 1471 O O . SER A 1 202 ? -2.131 6.048 16.590 1.00 96.69 202 SER A O 1
ATOM 1473 N N . GLY A 1 203 ? -3.256 7.893 16.027 1.00 95.88 203 GLY A N 1
ATOM 1474 C CA . GLY A 1 203 ? -4.581 7.282 16.100 1.00 95.88 203 GLY A CA 1
ATOM 1475 C C . GLY A 1 203 ? -5.114 7.055 14.692 1.00 95.88 203 GLY A C 1
ATOM 1476 O O . GLY A 1 203 ? -4.837 7.862 13.808 1.00 95.88 203 GLY A O 1
ATOM 1477 N N . THR A 1 204 ? -5.908 6.007 14.503 1.00 96.81 204 THR A N 1
ATOM 1478 C CA . THR A 1 204 ? -6.457 5.655 13.192 1.00 96.81 204 THR A CA 1
ATOM 1479 C C . THR A 1 204 ? -7.947 5.344 13.271 1.00 96.81 204 THR A C 1
ATOM 1481 O O . THR A 1 204 ? -8.434 4.797 14.268 1.00 96.81 204 THR A O 1
ATOM 1484 N N . ASP A 1 205 ? -8.663 5.693 12.203 1.00 97.31 205 ASP A N 1
ATOM 1485 C CA . ASP A 1 205 ? -10.067 5.342 12.013 1.00 97.31 205 ASP A CA 1
ATOM 1486 C C . ASP A 1 205 ? -10.187 4.176 11.019 1.00 97.31 205 ASP A C 1
ATOM 1488 O O . ASP A 1 205 ? -9.985 4.330 9.810 1.00 97.31 205 ASP A O 1
ATOM 1492 N N . ILE A 1 206 ? -10.578 3.006 11.520 1.00 97.94 206 ILE A N 1
ATOM 1493 C CA . ILE A 1 206 ? -10.912 1.834 10.716 1.00 97.94 206 ILE A CA 1
ATOM 1494 C C . ILE A 1 206 ? -12.313 2.006 10.129 1.00 97.94 206 ILE A C 1
ATOM 1496 O O . ILE A 1 206 ? -13.314 2.105 10.842 1.00 97.94 206 ILE A O 1
ATOM 1500 N N . ILE A 1 207 ? -12.408 2.014 8.804 1.00 97.38 207 ILE A N 1
ATOM 1501 C CA . ILE A 1 207 ? -13.676 2.226 8.095 1.00 97.38 207 ILE A CA 1
ATOM 1502 C C . ILE A 1 207 ? -14.042 1.015 7.237 1.00 97.38 207 ILE A C 1
ATOM 1504 O O . ILE A 1 207 ? -13.239 0.114 7.029 1.00 97.38 207 ILE A O 1
ATOM 1508 N N . GLY A 1 208 ? -15.271 0.973 6.722 1.00 96.75 208 GLY A N 1
ATOM 1509 C CA . GLY A 1 208 ? -15.673 -0.034 5.735 1.00 96.75 208 GLY A CA 1
ATOM 1510 C C . GLY A 1 208 ? -15.639 -1.478 6.251 1.00 96.75 208 GLY A C 1
ATOM 1511 O O . GLY A 1 208 ? -16.005 -1.753 7.390 1.00 96.75 208 GLY A O 1
ATOM 1512 N N . VAL A 1 209 ? -15.268 -2.415 5.376 1.00 97.50 209 VAL A N 1
ATOM 1513 C CA . VAL A 1 209 ? -15.168 -3.847 5.695 1.00 97.50 209 VAL A CA 1
ATOM 1514 C C . VAL A 1 209 ? -13.714 -4.267 5.585 1.00 97.50 209 VAL A C 1
ATOM 1516 O O . VAL A 1 209 ? -13.082 -4.039 4.554 1.00 97.50 209 VAL A O 1
ATOM 1519 N N . ASN A 1 210 ? -13.225 -4.910 6.638 1.00 98.69 210 ASN A N 1
ATOM 1520 C CA . ASN A 1 210 ? -11.837 -5.304 6.789 1.00 98.69 210 ASN A CA 1
ATOM 1521 C C . ASN A 1 210 ? -11.749 -6.791 7.092 1.00 98.69 210 ASN A C 1
ATOM 1523 O O . ASN A 1 210 ? -12.544 -7.336 7.866 1.00 98.69 210 ASN A O 1
ATOM 1527 N N . THR A 1 211 ? -10.775 -7.448 6.478 1.00 98.75 211 THR A N 1
ATOM 1528 C CA . THR A 1 211 ? -10.554 -8.886 6.631 1.00 98.75 211 THR A CA 1
ATOM 1529 C C . THR A 1 211 ? -9.096 -9.172 6.946 1.00 98.75 211 THR A C 1
ATOM 1531 O O . THR A 1 211 ? -8.198 -8.553 6.378 1.00 98.75 211 THR A O 1
ATOM 1534 N N . ALA A 1 212 ? -8.861 -10.115 7.853 1.00 98.81 212 ALA A N 1
ATOM 1535 C CA . ALA A 1 212 ? -7.537 -10.644 8.150 1.00 98.81 212 ALA A CA 1
ATOM 1536 C C . ALA A 1 212 ? -7.637 -12.128 8.527 1.00 98.81 212 ALA A C 1
ATOM 1538 O O . ALA A 1 212 ? -8.649 -12.585 9.055 1.00 98.81 212 ALA A O 1
ATOM 1539 N N . GLY A 1 213 ? -6.575 -12.899 8.317 1.00 98.56 213 GLY A N 1
ATOM 1540 C CA . GLY A 1 213 ? -6.415 -14.193 8.982 1.00 98.56 213 GLY A CA 1
ATOM 1541 C C . GLY A 1 213 ? -6.254 -14.000 10.494 1.00 98.56 213 GLY A C 1
ATOM 1542 O O . GLY A 1 213 ? -6.979 -14.601 11.288 1.00 98.56 213 GLY A O 1
ATOM 1543 N N . SER A 1 214 ? -5.362 -13.090 10.875 1.00 98.75 214 SER A N 1
ATOM 1544 C CA . SER A 1 214 ? -5.184 -12.560 12.229 1.00 98.75 214 SER A CA 1
ATOM 1545 C C . SER A 1 214 ? -4.873 -11.072 12.132 1.00 98.75 214 SER A C 1
ATOM 1547 O O . SER A 1 214 ? -4.124 -10.680 11.236 1.00 98.75 214 SER A O 1
ATOM 1549 N N . LEU A 1 215 ? -5.417 -10.272 13.041 1.00 98.81 215 LEU A N 1
ATOM 1550 C CA . LEU A 1 215 ? -5.086 -8.859 13.181 1.00 98.81 215 LEU A CA 1
ATOM 1551 C C . LEU A 1 215 ? -4.287 -8.638 14.463 1.00 98.81 215 LEU A C 1
ATOM 1553 O O . LEU A 1 215 ? -4.693 -9.129 15.514 1.00 98.81 215 LEU A O 1
ATOM 1557 N N . ASP A 1 216 ? -3.203 -7.890 14.328 1.00 98.75 216 ASP A N 1
ATOM 1558 C CA . ASP A 1 216 ? -2.407 -7.282 15.388 1.00 98.75 216 ASP A CA 1
ATOM 1559 C C . ASP A 1 216 ? -2.245 -5.796 15.019 1.00 98.75 216 ASP A C 1
ATOM 1561 O O . ASP A 1 216 ? -1.665 -5.477 13.974 1.00 98.75 216 ASP A O 1
ATOM 1565 N N . LEU A 1 217 ? -2.885 -4.901 15.770 1.00 98.44 217 LEU A N 1
ATOM 1566 C CA . LEU A 1 217 ? -2.879 -3.462 15.505 1.00 98.44 217 LEU A CA 1
ATOM 1567 C C . LEU A 1 217 ? -2.569 -2.694 16.790 1.00 98.44 217 LEU A C 1
ATOM 1569 O O . LEU A 1 217 ? -3.430 -2.546 17.660 1.00 98.44 217 LEU A O 1
ATOM 1573 N N . ASP A 1 218 ? -1.371 -2.123 16.816 1.00 98.12 218 ASP A N 1
ATOM 1574 C CA . ASP A 1 218 ? -0.894 -1.241 17.871 1.00 98.12 218 ASP A CA 1
ATOM 1575 C C . ASP A 1 218 ? -1.082 0.211 17.434 1.00 98.12 218 ASP A C 1
ATOM 1577 O O . ASP A 1 218 ? -0.608 0.604 16.373 1.00 98.12 218 ASP A O 1
ATOM 1581 N N . GLY A 1 219 ? -1.737 1.032 18.247 1.00 97.44 219 GLY A N 1
ATOM 1582 C CA . GLY A 1 219 ? -1.916 2.462 18.027 1.00 97.44 219 GLY A CA 1
ATOM 1583 C C . GLY A 1 219 ? -1.330 3.292 19.164 1.00 97.44 219 GLY A C 1
ATOM 1584 O O . GLY A 1 219 ? -1.738 3.174 20.320 1.00 97.44 219 GLY A O 1
ATOM 1585 N N . SER A 1 220 ? -0.431 4.226 18.847 1.00 96.94 220 SER A N 1
ATOM 1586 C CA . SER A 1 220 ? 0.044 5.231 19.812 1.00 96.94 220 SER A CA 1
ATOM 1587 C C . SER A 1 220 ? -1.051 6.250 20.194 1.00 96.94 220 SER A C 1
ATOM 1589 O O . SER A 1 220 ? -0.923 6.989 21.174 1.00 96.94 220 SER A O 1
ATOM 1591 N N . GLY A 1 221 ? -2.136 6.298 19.417 1.00 96.69 221 GLY A N 1
ATOM 1592 C CA . GLY A 1 221 ? -3.361 7.043 19.677 1.00 96.69 221 GLY A CA 1
ATOM 1593 C C . GLY A 1 221 ? -4.558 6.127 19.937 1.00 96.69 221 GLY A C 1
ATOM 1594 O O . GLY A 1 221 ? -4.437 5.086 20.576 1.00 96.69 221 GLY A O 1
ATOM 1595 N N . SER A 1 222 ? -5.740 6.554 19.494 1.00 97.19 222 SER A N 1
ATOM 1596 C CA . SER A 1 222 ? -6.967 5.763 19.600 1.00 97.19 222 SER A CA 1
ATOM 1597 C C . SER A 1 222 ? -7.156 4.902 18.359 1.00 97.19 222 SER A C 1
ATOM 1599 O O . SER A 1 222 ? -6.891 5.384 17.256 1.00 97.19 222 SER A O 1
ATOM 1601 N N . ILE A 1 223 ? -7.717 3.708 18.523 1.00 97.69 223 ILE A N 1
ATOM 1602 C CA . ILE A 1 223 ? -8.209 2.890 17.409 1.00 97.69 223 ILE A CA 1
ATOM 1603 C C . ILE A 1 223 ? -9.732 3.001 17.415 1.00 97.69 223 ILE A C 1
ATOM 1605 O O . ILE A 1 223 ? -10.400 2.509 18.323 1.00 97.69 223 ILE A O 1
ATOM 1609 N N . ASN A 1 224 ? -10.289 3.694 16.431 1.00 96.38 224 ASN A N 1
ATOM 1610 C CA . ASN A 1 224 ? -11.723 3.959 16.328 1.00 96.38 224 ASN A CA 1
ATOM 1611 C C . ASN A 1 224 ? -12.266 3.473 14.986 1.00 96.38 224 ASN A C 1
ATOM 1613 O O . ASN A 1 224 ? -11.508 3.113 14.094 1.00 96.38 224 ASN A O 1
ATOM 1617 N N . GLY A 1 225 ? -13.585 3.520 14.821 1.00 90.62 225 GLY A N 1
ATOM 1618 C CA . GLY A 1 225 ? -14.203 3.638 13.506 1.00 90.62 225 GLY A CA 1
ATOM 1619 C C . GLY A 1 225 ? -15.377 2.697 13.278 1.00 90.62 225 GLY A C 1
ATOM 1620 O O . GLY A 1 225 ? -15.448 1.609 13.827 1.00 90.62 225 GLY A O 1
ATOM 1621 N N . ALA A 1 226 ? -16.314 3.124 12.430 1.00 86.44 226 ALA A N 1
ATOM 1622 C CA . ALA A 1 226 ? -17.564 2.409 12.151 1.00 86.44 226 ALA A CA 1
ATOM 1623 C C . ALA A 1 226 ? -17.389 1.202 11.199 1.00 86.44 226 ALA A C 1
ATOM 1625 O O . ALA A 1 226 ? -18.326 0.827 10.488 1.00 86.44 226 ALA A O 1
ATOM 1626 N N . GLY A 1 227 ? -16.173 0.661 11.105 1.00 91.19 227 GLY A N 1
ATOM 1627 C CA . GLY A 1 227 ? -15.834 -0.463 10.244 1.00 91.19 227 GLY A CA 1
ATOM 1628 C C . GLY A 1 227 ? -16.121 -1.820 10.889 1.00 91.19 227 GLY A C 1
ATOM 1629 O O . GLY A 1 227 ? -16.029 -1.982 12.104 1.00 91.19 227 GLY A O 1
ATOM 1630 N N . LEU A 1 228 ? -16.428 -2.810 10.048 1.00 96.12 228 LEU A N 1
ATOM 1631 C CA . LEU A 1 228 ? -16.437 -4.222 10.430 1.00 96.12 228 LEU A CA 1
ATOM 1632 C C . LEU A 1 228 ? -15.032 -4.797 10.247 1.00 96.12 228 LEU A C 1
ATOM 1634 O O . LEU A 1 228 ? -14.480 -4.722 9.149 1.00 96.12 228 LEU A O 1
ATOM 1638 N N . ILE A 1 229 ? -14.496 -5.442 11.277 1.00 98.31 229 ILE A N 1
ATOM 1639 C CA . ILE A 1 229 ? -13.264 -6.233 11.212 1.00 98.31 229 ILE A CA 1
ATOM 1640 C C . ILE A 1 229 ? -13.629 -7.708 11.360 1.00 98.31 229 ILE A C 1
ATOM 1642 O O . ILE A 1 229 ? -14.202 -8.115 12.367 1.00 98.31 229 ILE A O 1
ATOM 1646 N N . THR A 1 230 ? -13.287 -8.526 10.366 1.00 98.56 230 THR A N 1
ATOM 1647 C CA . THR A 1 230 ? -13.454 -9.986 10.416 1.00 98.56 230 THR A CA 1
ATOM 1648 C C . THR A 1 230 ? -12.094 -10.675 10.418 1.00 98.56 230 THR A C 1
ATOM 1650 O O . THR A 1 230 ? -11.351 -10.562 9.444 1.00 98.56 230 THR A O 1
ATOM 1653 N N . ALA A 1 231 ? -11.779 -11.419 11.481 1.00 98.50 231 ALA A N 1
ATOM 1654 C CA . ALA A 1 231 ? -10.544 -12.202 11.574 1.00 98.50 231 ALA A CA 1
ATOM 1655 C C . ALA A 1 231 ? -10.689 -13.412 12.503 1.00 98.50 231 ALA A C 1
ATOM 1657 O O . ALA A 1 231 ? -11.634 -13.492 13.281 1.00 98.50 231 ALA A O 1
ATOM 1658 N N . ALA A 1 232 ? -9.765 -14.378 12.460 1.00 98.50 232 ALA A N 1
ATOM 1659 C CA . ALA A 1 232 ? -9.797 -15.472 13.436 1.00 98.50 232 ALA A CA 1
ATOM 1660 C C . ALA A 1 232 ? -9.458 -14.950 14.842 1.00 98.50 232 ALA A C 1
ATOM 1662 O O . ALA A 1 232 ? -10.193 -15.212 15.801 1.00 98.50 232 ALA A O 1
ATOM 1663 N N . SER A 1 233 ? -8.382 -14.171 14.938 1.00 98.44 233 SER A N 1
ATOM 1664 C CA . SER A 1 233 ? -7.960 -13.446 16.133 1.00 98.44 233 SER A CA 1
ATOM 1665 C C . SER A 1 233 ? -7.813 -11.961 15.829 1.00 98.44 233 SER A C 1
ATOM 1667 O O . SER A 1 233 ? -7.342 -11.594 14.751 1.00 98.44 233 SER A O 1
ATOM 1669 N N . VAL A 1 234 ? -8.199 -11.135 16.792 1.00 98.62 234 VAL A N 1
ATOM 1670 C CA . VAL A 1 234 ? -7.996 -9.689 16.794 1.00 98.62 234 VAL A CA 1
ATOM 1671 C C . VAL A 1 234 ? -7.251 -9.334 18.073 1.00 98.62 234 VAL A C 1
ATOM 1673 O O . VAL A 1 234 ? -7.716 -9.692 19.154 1.00 98.62 234 VAL A O 1
ATOM 1676 N N . ASP A 1 235 ? -6.111 -8.674 17.932 1.00 98.38 235 ASP A N 1
ATOM 1677 C CA . ASP A 1 235 ? -5.380 -8.007 19.004 1.00 98.38 235 ASP A CA 1
ATOM 1678 C C . ASP A 1 235 ? -5.332 -6.512 18.684 1.00 98.38 235 ASP A C 1
ATOM 1680 O O . ASP A 1 235 ? -4.975 -6.135 17.564 1.00 98.38 235 ASP A O 1
ATOM 1684 N N . LEU A 1 236 ? -5.800 -5.689 19.617 1.00 97.81 236 LEU A N 1
ATOM 1685 C CA . LEU A 1 236 ? -5.855 -4.237 19.486 1.00 97.81 236 LEU A CA 1
ATOM 1686 C C . LEU A 1 236 ? -5.229 -3.618 20.730 1.00 97.81 236 LEU A C 1
ATOM 1688 O O . LEU A 1 236 ? -5.814 -3.713 21.808 1.00 97.81 236 LEU A O 1
ATOM 1692 N N . ASP A 1 237 ? -4.128 -2.899 20.567 1.00 97.56 237 ASP A N 1
ATOM 1693 C CA . ASP A 1 237 ? -3.489 -2.179 21.664 1.00 97.56 237 ASP A CA 1
ATOM 1694 C C . ASP A 1 237 ? -3.472 -0.688 21.337 1.00 97.56 237 ASP A C 1
ATOM 1696 O O . ASP A 1 237 ? -2.761 -0.241 20.445 1.00 97.56 237 ASP A O 1
ATOM 1700 N N . ALA A 1 238 ? -4.261 0.125 22.043 1.00 97.69 238 ALA A N 1
ATOM 1701 C CA . ALA A 1 238 ? -4.344 1.565 21.775 1.00 97.69 238 ALA A CA 1
ATOM 1702 C C . ALA A 1 238 ? -3.931 2.399 22.986 1.00 97.69 238 ALA A C 1
ATOM 1704 O O . ALA A 1 238 ? -4.383 2.173 24.106 1.00 97.69 238 ALA A O 1
ATOM 1705 N N . ALA A 1 239 ? -3.142 3.453 22.806 1.00 97.38 239 ALA A N 1
ATOM 1706 C CA . ALA A 1 239 ? -2.731 4.250 23.956 1.00 97.38 239 ALA A CA 1
ATOM 1707 C C . ALA A 1 239 ? -3.879 5.058 24.578 1.00 97.38 239 ALA A C 1
ATOM 1709 O O . ALA A 1 239 ? -3.864 5.272 25.789 1.00 97.38 239 ALA A O 1
ATOM 1710 N N . THR A 1 240 ? -4.841 5.545 23.784 1.00 96.50 240 THR A N 1
ATOM 1711 C CA . THR A 1 240 ? -5.863 6.506 24.259 1.00 96.50 240 THR A CA 1
ATOM 1712 C C . THR A 1 240 ? -7.310 6.014 24.181 1.00 96.50 240 THR A C 1
ATOM 1714 O O . THR A 1 240 ? -8.227 6.748 24.570 1.00 96.50 240 THR A O 1
ATOM 1717 N N . GLY A 1 241 ? -7.530 4.777 23.731 1.00 97.19 241 GLY A N 1
ATOM 1718 C CA . GLY A 1 241 ? -8.831 4.110 23.741 1.00 97.19 241 GLY A CA 1
ATOM 1719 C C . GLY A 1 241 ? -9.110 3.297 22.480 1.00 97.19 241 GLY A C 1
ATOM 1720 O O . GLY A 1 241 ? -8.574 3.591 21.410 1.00 97.19 241 GLY A O 1
ATOM 1721 N N . ILE A 1 242 ? -9.995 2.311 22.609 1.00 97.25 242 ILE A N 1
ATOM 1722 C CA . ILE A 1 242 ? -10.494 1.482 21.503 1.00 97.25 242 ILE A CA 1
ATOM 1723 C C . ILE A 1 242 ? -11.999 1.701 21.410 1.00 97.25 242 ILE A C 1
ATOM 1725 O O . ILE A 1 242 ? -12.692 1.579 22.416 1.00 97.25 242 ILE A O 1
ATOM 1729 N N . GLY A 1 243 ? -12.496 2.093 20.237 1.00 96.00 243 GLY A N 1
ATOM 1730 C CA . GLY A 1 243 ? -13.921 2.371 20.016 1.00 96.00 243 GLY A CA 1
ATOM 1731 C C . GLY A 1 243 ? -14.474 3.594 20.768 1.00 96.00 243 GLY A C 1
ATOM 1732 O O . GLY A 1 243 ? -15.649 3.921 20.629 1.00 96.00 243 GLY A O 1
ATOM 1733 N N . ASN A 1 244 ? -13.638 4.310 21.528 1.00 93.50 244 ASN A N 1
ATOM 1734 C CA . ASN A 1 244 ? -14.043 5.335 22.495 1.00 93.50 244 ASN A CA 1
ATOM 1735 C C . ASN A 1 244 ? -14.719 6.586 21.897 1.00 93.50 244 ASN A C 1
ATOM 1737 O O . ASN A 1 244 ? -15.329 7.366 22.631 1.00 93.50 244 ASN A O 1
ATOM 1741 N N . THR A 1 245 ? -14.573 6.815 20.590 1.00 94.00 245 THR A N 1
ATOM 1742 C CA . THR A 1 245 ? -15.231 7.907 19.856 1.00 94.00 245 THR A CA 1
ATOM 1743 C C . THR A 1 245 ? -16.226 7.358 18.847 1.00 94.00 245 THR A C 1
ATOM 1745 O O . THR A 1 245 ? -17.339 7.869 18.732 1.00 94.00 245 THR A O 1
ATOM 1748 N N . THR A 1 246 ? -15.825 6.322 18.111 1.00 94.25 246 THR A N 1
ATOM 1749 C CA . THR A 1 246 ? -16.691 5.597 17.182 1.00 94.25 246 THR A CA 1
ATOM 1750 C C . THR A 1 246 ? -16.432 4.112 17.374 1.00 94.25 246 THR A C 1
ATOM 1752 O O . THR A 1 246 ? -15.318 3.660 17.115 1.00 94.25 246 THR A O 1
ATOM 1755 N N . ALA A 1 247 ? -17.456 3.383 17.813 1.00 93.38 247 ALA A N 1
ATOM 1756 C CA . ALA A 1 247 ? -17.359 1.960 18.110 1.00 93.38 247 ALA A CA 1
ATOM 1757 C C . ALA A 1 247 ? -16.972 1.138 16.874 1.00 93.38 247 ALA A C 1
ATOM 1759 O O . ALA A 1 247 ? -17.489 1.381 15.780 1.00 93.38 247 ALA A O 1
ATOM 1760 N N . LEU A 1 248 ? -16.106 0.151 17.101 1.00 93.56 248 LEU A N 1
ATOM 1761 C CA . LEU A 1 248 ? -15.716 -0.870 16.132 1.00 93.56 248 LEU A CA 1
ATOM 1762 C C . LEU A 1 248 ? -16.711 -2.030 16.175 1.00 93.56 248 LEU A C 1
ATOM 1764 O O . LEU A 1 248 ? -17.190 -2.404 17.242 1.00 93.56 248 LEU A O 1
ATOM 1768 N N . GLU A 1 249 ? -16.963 -2.657 15.028 1.00 95.56 249 GLU A N 1
ATOM 1769 C CA . GLU A 1 249 ? -17.660 -3.944 14.981 1.00 95.56 249 GLU A CA 1
ATOM 1770 C C . GLU A 1 249 ? -16.634 -5.054 14.722 1.00 95.56 249 GLU A C 1
ATOM 1772 O O . GLU A 1 249 ? -15.949 -5.054 13.696 1.00 95.56 249 GLU A O 1
ATOM 1777 N N . LEU A 1 250 ? -16.527 -6.019 15.640 1.00 96.69 250 LEU A N 1
ATOM 1778 C CA . LEU A 1 250 ? -15.561 -7.117 15.552 1.00 96.69 250 LEU A CA 1
ATOM 1779 C C . LEU A 1 250 ? -16.272 -8.463 15.369 1.00 96.69 250 LEU A C 1
ATOM 1781 O O . LEU A 1 250 ? -17.043 -8.907 16.217 1.00 96.69 250 LEU A O 1
ATOM 1785 N N . ALA A 1 251 ? -15.939 -9.165 14.291 1.00 97.94 251 ALA A N 1
ATOM 1786 C CA . ALA A 1 251 ? -16.328 -10.545 14.038 1.00 97.94 251 ALA A CA 1
ATOM 1787 C C . ALA A 1 251 ? -15.093 -11.453 14.138 1.00 97.94 251 ALA A C 1
ATOM 1789 O O . ALA A 1 251 ? -14.476 -11.801 13.128 1.00 97.94 251 ALA A O 1
ATOM 1790 N N . ALA A 1 252 ? -14.728 -11.832 15.368 1.00 97.81 252 ALA A N 1
ATOM 1791 C CA . ALA A 1 252 ? -13.579 -12.691 15.640 1.00 97.81 252 ALA A CA 1
ATOM 1792 C C . ALA A 1 252 ? -13.854 -13.773 16.687 1.00 97.81 252 ALA A C 1
ATOM 1794 O O . ALA A 1 252 ? -14.782 -13.674 17.489 1.00 97.81 252 ALA A O 1
ATOM 1795 N N . THR A 1 253 ? -13.044 -14.835 16.669 1.00 97.44 253 THR A N 1
ATOM 1796 C CA . THR A 1 253 ? -13.162 -15.942 17.638 1.00 97.44 253 THR A CA 1
ATOM 1797 C C . THR A 1 253 ? -12.353 -15.711 18.910 1.00 97.44 253 THR A C 1
ATOM 1799 O O . THR A 1 253 ? -12.685 -16.266 19.956 1.00 97.44 253 THR A O 1
ATOM 1802 N N . SER A 1 254 ? -11.314 -14.882 18.823 1.00 97.81 254 SER A N 1
ATOM 1803 C CA . SER A 1 254 ? -10.507 -14.417 19.945 1.00 97.81 254 SER A CA 1
ATOM 1804 C C . SER A 1 254 ? -10.291 -12.922 19.789 1.00 97.81 254 SER A C 1
ATOM 1806 O O . SER A 1 254 ? -9.901 -12.479 18.710 1.00 97.81 254 SER A O 1
ATOM 1808 N N . ILE A 1 255 ? -10.544 -12.169 20.855 1.00 97.81 255 ILE A N 1
ATOM 1809 C CA . ILE A 1 255 ? -10.338 -10.724 20.903 1.00 97.81 255 ILE A CA 1
ATOM 1810 C C . ILE A 1 255 ? -9.492 -10.433 22.139 1.00 97.81 255 ILE A C 1
ATOM 1812 O O . ILE A 1 255 ? -9.870 -10.814 23.250 1.00 97.81 255 ILE A O 1
ATOM 1816 N N . SER A 1 256 ? -8.352 -9.797 21.917 1.00 97.38 256 SER A N 1
ATOM 1817 C CA . SER A 1 256 ? -7.547 -9.110 22.917 1.00 97.38 256 SER A CA 1
ATOM 1818 C C . SER A 1 256 ? -7.645 -7.617 22.616 1.00 97.38 256 SER A C 1
ATOM 1820 O O . SER A 1 256 ? -7.682 -7.214 21.455 1.00 97.38 256 SER A O 1
ATOM 1822 N N . ALA A 1 257 ? -7.831 -6.824 23.662 1.00 95.12 257 ALA A N 1
ATOM 1823 C CA . ALA A 1 257 ? -7.967 -5.383 23.557 1.00 95.12 257 ALA A CA 1
ATOM 1824 C C . ALA A 1 257 ? -7.369 -4.754 24.816 1.00 95.12 257 ALA A C 1
ATOM 1826 O O . ALA A 1 257 ? -7.909 -4.965 25.909 1.00 95.12 257 ALA A O 1
ATOM 1827 N N . ASP A 1 258 ? -6.281 -4.002 24.671 1.00 95.94 258 ASP A N 1
ATOM 1828 C CA . ASP A 1 258 ? -5.661 -3.247 25.759 1.00 95.94 258 ASP A CA 1
ATOM 1829 C C . ASP A 1 258 ? -5.640 -1.750 25.443 1.00 95.94 258 ASP A C 1
ATOM 1831 O O . ASP A 1 258 ? -5.507 -1.301 24.303 1.00 95.94 258 ASP A O 1
ATOM 1835 N N . THR A 1 259 ? -5.772 -0.948 26.496 1.00 94.88 259 THR A N 1
ATOM 1836 C CA . THR A 1 259 ? -5.523 0.482 26.405 1.00 94.88 259 THR A CA 1
ATOM 1837 C C . THR A 1 259 ? -4.747 0.976 27.607 1.00 94.88 259 THR A C 1
ATOM 1839 O O . THR A 1 259 ? -5.143 0.739 28.749 1.00 94.88 259 THR A O 1
ATOM 1842 N N . THR A 1 260 ? -3.681 1.745 27.375 1.00 90.69 260 THR A N 1
ATOM 1843 C CA . THR A 1 260 ? -2.902 2.328 28.486 1.00 90.69 260 THR A CA 1
ATOM 1844 C C . THR A 1 260 ? -3.607 3.522 29.133 1.00 90.69 260 THR A C 1
ATOM 1846 O O . THR A 1 260 ? -3.406 3.811 30.316 1.00 90.69 260 THR A O 1
ATOM 1849 N N . SER A 1 261 ? -4.463 4.208 28.377 1.00 82.25 261 SER A N 1
ATOM 1850 C CA . SER A 1 261 ? -5.369 5.245 28.850 1.00 82.25 261 SER A CA 1
ATOM 1851 C C . SER A 1 261 ? -6.649 5.254 28.012 1.00 82.25 261 SER A C 1
ATOM 1853 O O . SER A 1 261 ? -6.629 4.929 26.832 1.00 82.25 261 SER A O 1
ATOM 1855 N N . GLY A 1 262 ? -7.771 5.638 28.621 1.00 83.50 262 GLY A N 1
ATOM 1856 C CA . GLY A 1 262 ? -9.078 5.616 27.961 1.00 83.50 262 GLY A CA 1
ATOM 1857 C C . GLY A 1 262 ? -9.892 4.366 28.284 1.00 83.50 262 GLY A C 1
ATOM 1858 O O . GLY A 1 262 ? -9.518 3.562 29.135 1.00 83.50 262 GLY A O 1
ATOM 1859 N N . ASN A 1 263 ? -11.056 4.270 27.648 1.00 87.12 263 ASN A N 1
ATOM 1860 C CA . ASN A 1 263 ? -11.917 3.101 27.741 1.00 87.12 263 ASN A CA 1
ATOM 1861 C C . ASN A 1 263 ? -11.772 2.270 26.462 1.00 87.12 263 ASN A C 1
ATOM 1863 O O . ASN A 1 263 ? -11.507 2.817 25.387 1.00 87.12 263 ASN A O 1
ATOM 1867 N N . VAL A 1 264 ? -12.012 0.973 26.605 1.00 90.50 264 VAL A N 1
ATOM 1868 C CA . VAL A 1 264 ? -12.468 0.108 25.517 1.00 90.50 264 VAL A CA 1
ATOM 1869 C C . VAL A 1 264 ? -13.997 0.175 25.530 1.00 90.50 264 VAL A C 1
ATOM 1871 O O . VAL A 1 264 ? -14.585 -0.052 26.594 1.00 90.50 264 VAL A O 1
ATOM 1874 N N . ASP A 1 265 ? -14.611 0.552 24.409 1.00 85.62 265 ASP A N 1
ATOM 1875 C CA . ASP A 1 265 ? -16.073 0.569 24.205 1.00 85.62 265 ASP A CA 1
ATOM 1876 C C . ASP A 1 265 ? -16.498 -0.560 23.255 1.00 85.62 265 ASP A C 1
ATOM 1878 O O . ASP A 1 265 ? -15.956 -0.607 22.124 1.00 85.62 265 ASP A O 1
#

Sequence (265 aa):
MFHDLIEQLLTREQEKGRKKRVRTERRAAFRRELMRPLQLEPLEDRRLLAYTATLVGGSVALTGGAAADTLTVDTDGGGLLRHNRFTALDAGFMSDNDFISGNGASDDTIMAAAVTSLTATDPSGNDAVVLAQSPTTTTNALTLTGGTLSASGFTSITDNGNLAISGSSDFAAGTITLGSGTFNVGTLTFNSVGAVVISEDSGTDIIGVNTAGSLDLDGSGSINGAGLITAASVDLDAATGIGNTTALELAATSISADTTSGNVD

Nearest PDB structures (foldseek):
  3pet-assembly1_A  TM=3.088E-01  e=9.941E-01  Bacteroides fragilis NCTC 9343

Foldseek 3Di:
DVVVVVVVVVVVVVVVVVVVVVVVVVVVVVVVVVPPPPPPPPDPPCLPQQWFWDDDFLAIEIEGDQDEEEWEWWADQVQKTFICRVVVVGAQAPHRQARGGPPDDDRPIDRLQRHQEYEYYYPNLRYEYEYQDDDDPHQGERAYDQHEYEYESYQEYEYQHHYHAAHEYHEYHQEYAYDNYAYAYEEYEEEHAEEYAYAHAAEYEYEAEHEYQEYHYAHQAEDAYAYEYEYQEYAYEHAAEYNQPHRYHYHYPYYHYYYVHYYYD

Radius of gyration: 34.46 Å; Cα contacts (8 Å, |Δi|>4): 713; chains: 1; bounding box: 59×49×128 Å

Solvent-accessible surface area (backbone atoms only — not comparable to full-atom values): 12776 Å² total; per-residue (Å²): 117,74,70,62,57,52,54,56,48,54,54,51,53,53,50,52,52,49,56,51,48,54,54,50,50,53,53,50,52,54,52,56,65,75,61,59,75,80,80,73,71,75,76,76,80,75,69,67,54,48,49,44,32,40,63,58,91,37,36,37,40,37,38,47,33,87,65,73,48,75,48,41,43,26,26,44,85,83,44,32,34,30,39,46,53,30,81,72,65,38,51,48,42,78,35,38,40,28,35,42,46,65,73,73,96,62,66,50,62,49,46,31,76,59,31,50,30,43,39,39,38,21,88,61,51,56,26,33,38,37,36,6,56,58,81,87,88,51,84,17,39,32,50,23,73,67,7,35,43,35,40,33,36,23,39,31,40,33,39,42,22,31,33,37,32,59,21,40,37,40,40,29,21,44,24,38,43,40,38,76,30,58,21,37,47,34,31,40,36,43,38,23,79,25,51,33,38,36,38,33,68,31,43,38,33,35,41,62,74,25,37,23,38,28,37,39,40,37,22,63,20,33,41,27,18,80,11,41,40,37,24,52,32,37,36,38,40,12,37,52,7,34,15,68,86,33,49,56,44,79,52,54,82,39,80,48,77,49,52,85,33,68,49,80,88

Mean predicted aligned error: 10.18 Å

pLDDT: mean 89.14, std 13.13, range [51.78, 98.94]